Protein AF-A0A7M5XMG5-F1 (afdb_monomer_lite)

Secondary structure (DSSP, 8-state):
-HHHHHHH-TT----EEEE-SSS--HHHHHHHHHHHTTSSSPEEEEEE-S-TTSS-EEEEEEEEEE--TTS--EEEEEEE-------HHHHHHHHHHHTTTT--SS------HHHHHHHHHHHHHHHHHHHHHHHHHHHTTSSPPPHHHHHHHHHHHHTS----HHHHHHHHHHHHHHHHHHHHHHHHHHHHHHHHHHHHTT-

Organism: NCBI:txid252671

InterPro domains:
  IPR024969 EIF3F/CSN6-like, C-terminal [PF13012] (89-200)

Foldseek 3Di:
DVVVVCVVPVPDAQQADEDADPDDDPVNQVVRVVCCVRDPFHKYKYWHPVCPVVDIDIWIWTWDWDDDVVGDIDIDTDTDDDDDDDDPVRVVVCVQVVVPVDPPPDPRDPDDPVVVVVVVVVVVVVVVVVVVVVVVCVVVVVDPDDVVVVVVVVVVVVVDDDDDPVVVVVVVVVVVVVVVVVVVVVVVVVVVVVVVVVVVVVD

Sequence (203 aa):
MLDLHKQASRTEDIVGWFATSDDVTDHSTLIHEYYSIATDNPIHFTVDTQMKNGRMAMKAYVSSTMGVPGGTTGLIFTPIPHQIKYEKAEAVAVETFSRNKGGSKSPAVLQNGVHHVSRSTDVLVDRLKETLQYVKEVVNGDRVGDNEIGRKLMSIVGSVPQMEASQVEQMMNNNMQDLLMVLYLSSLTKSQLSVGNKLNSIM

Radius of gyration: 29.03 Å; chains: 1; bounding box: 62×75×62 Å

Structure (mmCIF, N/CA/C/O backbone):
data_AF-A0A7M5XMG5-F1
#
_entry.id   AF-A0A7M5XMG5-F1
#
loop_
_atom_site.group_PDB
_atom_site.id
_atom_site.type_symbol
_atom_site.label_atom_id
_atom_site.label_alt_id
_atom_site.label_comp_id
_atom_site.label_asym_id
_atom_site.label_entity_id
_atom_site.label_seq_id
_atom_site.pdbx_PDB_ins_code
_atom_site.Cartn_x
_atom_site.Cartn_y
_atom_site.Cartn_z
_atom_site.occupancy
_atom_site.B_iso_or_equiv
_atom_site.auth_seq_id
_atom_site.auth_comp_id
_atom_site.auth_asym_id
_atom_site.auth_atom_id
_atom_site.pdbx_PDB_model_num
ATOM 1 N N . MET A 1 1 ? 15.983 22.387 -10.729 1.00 81.19 1 MET A N 1
ATOM 2 C CA . MET A 1 1 ? 14.949 21.466 -10.198 1.00 81.19 1 MET A CA 1
ATOM 3 C C . MET A 1 1 ? 15.527 20.595 -9.090 1.00 81.19 1 MET A C 1
ATOM 5 O O . MET A 1 1 ? 14.982 20.638 -7.998 1.00 81.19 1 MET A O 1
ATOM 9 N N . LEU A 1 2 ? 16.666 19.923 -9.315 1.00 84.69 2 LEU A N 1
ATOM 10 C CA . LEU A 1 2 ? 17.395 19.202 -8.260 1.00 84.69 2 LEU A CA 1
ATOM 11 C C . LEU A 1 2 ? 17.671 20.069 -7.021 1.00 84.69 2 LEU A C 1
ATOM 13 O O . LEU A 1 2 ? 17.352 19.655 -5.915 1.00 84.69 2 LEU A O 1
ATOM 17 N N . ASP A 1 3 ? 18.178 21.291 -7.204 1.00 87.69 3 ASP A N 1
ATOM 18 C CA . ASP A 1 3 ? 18.489 22.183 -6.074 1.00 87.69 3 ASP A CA 1
ATOM 19 C C . ASP A 1 3 ? 17.256 22.542 -5.233 1.00 87.69 3 ASP A C 1
ATOM 21 O O . ASP A 1 3 ? 17.347 22.663 -4.016 1.00 87.69 3 ASP A O 1
ATOM 25 N N . LEU A 1 4 ? 16.085 22.661 -5.869 1.00 90.56 4 LEU A N 1
ATOM 26 C CA . LEU A 1 4 ? 14.816 22.915 -5.182 1.00 90.56 4 LEU A CA 1
ATOM 27 C C . LEU A 1 4 ? 14.328 21.667 -4.438 1.00 90.56 4 LEU A C 1
ATOM 29 O O . LEU A 1 4 ? 13.884 21.771 -3.298 1.00 90.56 4 LEU A O 1
ATOM 33 N N . HIS A 1 5 ? 14.461 20.484 -5.045 1.00 88.50 5 HIS A N 1
ATOM 34 C CA . HIS A 1 5 ? 14.157 19.222 -4.367 1.00 88.50 5 HIS A CA 1
ATOM 35 C C . HIS A 1 5 ? 15.054 19.015 -3.146 1.00 88.50 5 HIS A C 1
ATOM 37 O O . HIS A 1 5 ? 14.541 18.730 -2.070 1.00 88.50 5 HIS A O 1
ATOM 43 N N . LYS A 1 6 ? 16.359 19.290 -3.261 1.00 90.12 6 LYS A N 1
ATOM 44 C CA . LYS A 1 6 ? 17.305 19.211 -2.137 1.00 90.12 6 LYS A CA 1
ATOM 45 C C . LYS A 1 6 ? 17.015 20.217 -1.019 1.00 90.12 6 LYS A C 1
ATOM 47 O O . LYS A 1 6 ? 17.391 19.975 0.126 1.00 90.12 6 LYS A O 1
ATOM 52 N N . GLN A 1 7 ? 16.347 21.337 -1.311 1.00 90.62 7 GLN A N 1
ATOM 53 C CA . GLN A 1 7 ? 15.871 22.257 -0.271 1.00 90.62 7 GLN A CA 1
ATOM 54 C C . GLN A 1 7 ? 14.690 21.679 0.517 1.00 90.62 7 GLN A C 1
ATOM 56 O O . GLN A 1 7 ? 14.635 21.878 1.729 1.00 90.62 7 GLN A O 1
ATOM 61 N N . ALA A 1 8 ? 13.778 20.966 -0.147 1.00 91.56 8 ALA A N 1
ATOM 62 C CA . ALA A 1 8 ? 12.621 20.341 0.493 1.00 91.56 8 ALA A CA 1
ATOM 63 C C . ALA A 1 8 ? 12.983 19.031 1.218 1.00 91.56 8 ALA A C 1
ATOM 65 O O . ALA A 1 8 ? 12.548 18.807 2.344 1.00 91.56 8 ALA A O 1
ATOM 66 N N . SER A 1 9 ? 13.806 18.191 0.588 1.00 86.56 9 SER A N 1
ATOM 67 C CA . SER A 1 9 ? 14.231 16.882 1.082 1.00 86.56 9 SER A CA 1
ATOM 68 C C . SER A 1 9 ? 15.715 16.677 0.777 1.00 86.56 9 SER A C 1
ATOM 70 O O . SER A 1 9 ? 16.120 16.478 -0.365 1.00 86.56 9 SER A O 1
ATOM 72 N N . ARG A 1 10 ? 16.562 16.757 1.810 1.00 88.00 10 ARG A N 1
ATOM 73 C CA . ARG A 1 10 ? 18.028 16.628 1.666 1.00 88.00 10 ARG A CA 1
ATOM 74 C C . ARG A 1 10 ? 18.512 15.186 1.521 1.00 88.00 10 ARG A C 1
ATOM 76 O O . ARG A 1 10 ? 19.680 14.981 1.220 1.00 88.00 10 ARG A O 1
ATOM 83 N N . THR A 1 11 ? 17.647 14.215 1.796 1.00 89.62 11 THR A N 1
ATOM 84 C CA . THR A 1 11 ? 17.966 12.780 1.782 1.00 89.62 11 THR A CA 1
ATOM 85 C C . THR A 1 11 ? 17.708 12.122 0.430 1.00 89.62 11 THR A C 1
ATOM 87 O O . THR A 1 11 ? 17.994 10.941 0.272 1.00 89.62 11 THR A O 1
ATOM 90 N N . GLU A 1 12 ? 17.118 12.848 -0.519 1.00 88.44 12 GLU A N 1
ATOM 91 C CA . GLU A 1 12 ? 16.821 12.340 -1.854 1.00 88.44 12 GLU A CA 1
ATOM 92 C C . GLU A 1 12 ? 17.987 12.595 -2.809 1.00 88.44 12 GLU A C 1
ATOM 94 O O . GLU A 1 12 ? 18.419 13.735 -3.007 1.00 88.44 12 GLU A O 1
ATOM 99 N N . ASP A 1 13 ? 18.443 11.520 -3.445 1.00 89.19 13 ASP A N 1
ATOM 100 C CA . ASP A 1 13 ? 19.459 11.542 -4.488 1.00 89.19 13 ASP A CA 1
ATOM 101 C C . ASP A 1 13 ? 18.875 11.112 -5.836 1.00 89.19 13 ASP A C 1
ATOM 103 O O . ASP A 1 13 ? 17.815 10.486 -5.927 1.00 89.19 13 ASP A O 1
ATOM 107 N N . ILE A 1 14 ? 19.576 11.465 -6.914 1.00 90.94 14 ILE A N 1
ATOM 108 C CA . ILE A 1 14 ? 19.199 11.034 -8.259 1.00 90.94 14 ILE A CA 1
ATOM 109 C C . ILE A 1 14 ? 19.437 9.528 -8.357 1.00 90.94 14 ILE A C 1
ATOM 111 O O . ILE A 1 14 ? 20.554 9.060 -8.154 1.00 90.94 14 ILE A O 1
ATOM 115 N N . VAL A 1 15 ? 18.389 8.789 -8.717 1.00 92.38 15 VAL A N 1
ATOM 116 C CA . VAL A 1 15 ? 18.425 7.327 -8.902 1.00 92.38 15 VAL A CA 1
ATOM 117 C C . VAL A 1 15 ? 18.259 6.901 -10.362 1.00 92.38 15 VAL A C 1
ATOM 119 O O . VAL A 1 15 ? 18.479 5.741 -10.704 1.00 92.38 15 VAL A O 1
ATOM 122 N N . GLY A 1 16 ? 17.850 7.815 -11.243 1.00 94.00 16 GLY A N 1
ATOM 123 C CA . GLY A 1 16 ? 17.552 7.492 -12.632 1.00 94.00 16 GLY A CA 1
ATOM 124 C C . GLY A 1 16 ? 16.589 8.473 -13.288 1.00 94.00 16 GLY A C 1
ATOM 125 O O . GLY A 1 16 ? 16.434 9.611 -12.843 1.00 94.00 16 GLY A O 1
ATOM 126 N N . TRP A 1 17 ? 15.944 8.018 -14.357 1.00 94.38 17 TRP A N 1
ATOM 127 C CA . TRP A 1 17 ? 15.040 8.817 -15.181 1.00 94.38 17 TRP A CA 1
ATOM 128 C C . TRP A 1 17 ? 13.947 7.945 -15.808 1.00 94.38 17 TRP A C 1
ATOM 130 O O . TRP A 1 17 ? 14.062 6.718 -15.856 1.00 94.38 17 TRP A O 1
ATOM 140 N N . PHE A 1 18 ? 12.872 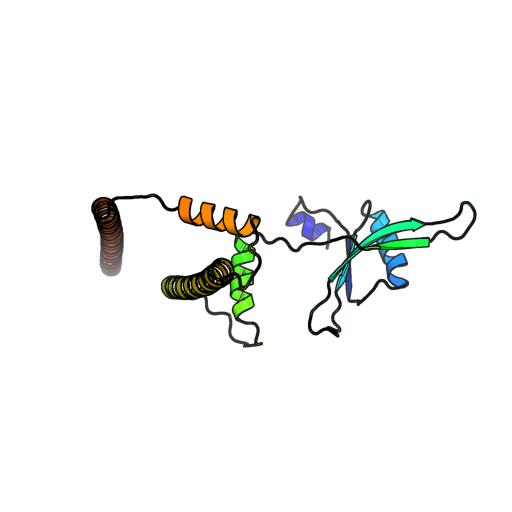8.573 -16.288 1.00 94.62 18 PHE A N 1
ATOM 141 C CA . PHE A 1 18 ? 11.752 7.863 -16.899 1.00 94.62 18 PHE A CA 1
ATOM 142 C C . PHE A 1 18 ? 11.421 8.370 -18.306 1.00 94.62 18 PHE A C 1
ATOM 144 O O . PHE A 1 18 ? 11.641 9.538 -18.625 1.00 94.62 18 PHE A O 1
ATOM 151 N N . ALA A 1 19 ? 10.857 7.488 -19.128 1.00 93.75 19 ALA A N 1
ATOM 152 C CA . ALA A 1 19 ? 10.396 7.761 -20.482 1.00 93.75 19 ALA A CA 1
ATOM 153 C C . ALA A 1 19 ? 8.955 7.277 -20.682 1.00 93.75 19 ALA A C 1
ATOM 155 O O . ALA A 1 19 ? 8.501 6.320 -20.054 1.00 93.75 19 ALA A O 1
ATOM 156 N N . THR A 1 20 ? 8.234 7.933 -21.589 1.00 91.44 20 THR A N 1
ATOM 157 C CA . THR A 1 20 ? 6.887 7.518 -22.002 1.00 91.44 20 THR A CA 1
ATOM 158 C C . THR A 1 20 ? 6.980 6.729 -23.304 1.00 91.44 20 THR A C 1
ATOM 160 O O . THR A 1 20 ? 6.838 7.266 -24.398 1.00 91.44 20 THR A O 1
ATOM 163 N N . SER A 1 21 ? 7.290 5.443 -23.189 1.00 87.38 21 SER A N 1
ATOM 164 C CA . SER A 1 21 ? 7.384 4.517 -24.316 1.00 87.38 21 SER A CA 1
ATOM 165 C C . SER A 1 21 ? 7.034 3.098 -23.863 1.00 87.38 21 SER A C 1
ATOM 167 O O . SER A 1 21 ? 7.116 2.775 -22.679 1.00 87.38 21 SER A O 1
ATOM 169 N N . ASP A 1 22 ? 6.623 2.251 -24.808 1.00 85.88 22 ASP A N 1
ATOM 170 C CA . ASP A 1 22 ? 6.369 0.822 -24.557 1.00 85.88 22 ASP A CA 1
ATOM 171 C C . ASP A 1 22 ? 7.680 0.041 -24.342 1.00 85.88 22 ASP A C 1
ATOM 173 O O . ASP A 1 22 ? 7.754 -0.902 -23.544 1.00 85.88 22 ASP A O 1
ATOM 177 N N . ASP A 1 23 ? 8.745 0.478 -25.016 1.00 85.31 23 ASP A N 1
ATOM 178 C CA . ASP A 1 23 ? 10.067 -0.125 -24.918 1.00 85.31 23 ASP A CA 1
ATOM 179 C C . ASP A 1 23 ? 11.196 0.911 -25.003 1.00 85.31 23 ASP A C 1
ATOM 181 O O . ASP A 1 23 ? 10.967 2.106 -25.226 1.00 85.31 23 ASP A O 1
ATOM 185 N N . VAL A 1 24 ? 12.423 0.444 -24.793 1.00 88.06 24 VAL A N 1
ATOM 186 C CA . VAL A 1 24 ? 13.649 1.225 -24.929 1.00 88.06 24 VAL A CA 1
ATOM 187 C C . VAL A 1 24 ? 13.835 1.643 -26.388 1.00 88.06 24 VAL A C 1
ATOM 189 O O . VAL A 1 24 ? 13.710 0.835 -27.303 1.00 88.06 24 VAL A O 1
ATOM 192 N N . THR A 1 25 ? 14.145 2.920 -26.599 1.00 87.88 25 THR A N 1
ATOM 193 C CA . THR A 1 25 ? 14.378 3.494 -27.932 1.00 87.88 25 THR A CA 1
ATOM 194 C C . THR A 1 25 ? 15.857 3.804 -28.129 1.00 87.88 25 THR A C 1
ATOM 196 O O . THR A 1 25 ? 16.589 3.951 -27.153 1.00 87.88 25 THR A O 1
ATOM 199 N N . ASP A 1 26 ? 16.300 4.002 -29.370 1.00 85.62 26 ASP A N 1
ATOM 200 C CA . ASP A 1 26 ? 17.695 4.377 -29.652 1.00 85.62 26 ASP A CA 1
ATOM 201 C C . ASP A 1 26 ? 18.098 5.695 -28.964 1.00 85.62 26 ASP A C 1
ATOM 203 O O . ASP A 1 26 ? 19.233 5.865 -28.517 1.00 85.62 26 ASP A O 1
ATOM 207 N N . HIS A 1 27 ? 17.142 6.615 -28.796 1.00 88.31 27 HIS A N 1
ATOM 208 C CA . HIS A 1 27 ? 17.345 7.868 -28.067 1.00 88.31 27 HIS A CA 1
ATOM 209 C C . HIS A 1 27 ? 17.578 7.659 -26.567 1.00 88.31 27 HIS A C 1
ATOM 211 O O . HIS A 1 27 ? 18.205 8.502 -25.923 1.00 88.31 27 HIS A O 1
ATOM 217 N N . SER A 1 28 ? 17.111 6.537 -26.008 1.00 89.19 28 SER A N 1
ATOM 218 C CA . SER A 1 28 ? 17.314 6.212 -24.598 1.00 89.19 28 SER A CA 1
ATOM 219 C C . SER A 1 28 ? 18.795 6.047 -24.270 1.00 89.19 28 SER A C 1
ATOM 221 O O . SER A 1 28 ? 19.198 6.424 -23.177 1.00 89.19 28 SER A O 1
ATOM 223 N N . THR A 1 29 ? 19.619 5.576 -25.210 1.00 88.38 29 THR A N 1
ATOM 224 C CA . THR A 1 29 ? 21.074 5.430 -25.034 1.00 88.38 29 THR A CA 1
ATOM 225 C C . THR A 1 29 ? 21.749 6.770 -24.738 1.00 88.38 29 THR A C 1
ATOM 227 O O . THR A 1 29 ? 22.497 6.878 -23.769 1.00 88.38 29 THR A O 1
ATOM 230 N N . LEU A 1 30 ? 21.425 7.811 -25.514 1.00 89.56 30 LEU A N 1
ATOM 231 C CA . LEU A 1 30 ? 22.018 9.148 -25.369 1.00 89.56 30 LEU A CA 1
ATOM 232 C C . LEU A 1 30 ? 21.621 9.813 -24.046 1.00 89.56 30 LEU A C 1
ATOM 234 O O . LEU A 1 30 ? 22.450 10.409 -23.362 1.00 89.56 30 LEU A O 1
ATOM 238 N N . ILE A 1 31 ? 20.344 9.700 -23.668 1.00 92.31 31 ILE A N 1
ATOM 239 C CA . ILE A 1 31 ? 19.845 10.252 -22.400 1.00 92.31 31 ILE A CA 1
ATOM 240 C C . ILE A 1 31 ? 20.454 9.489 -21.222 1.00 92.31 31 ILE A C 1
ATOM 242 O O . ILE A 1 31 ? 20.803 10.081 -20.202 1.00 92.31 31 ILE A O 1
ATOM 246 N N . HIS A 1 32 ? 20.604 8.174 -21.357 1.00 91.88 32 HIS A N 1
ATOM 247 C CA . HIS A 1 32 ? 21.178 7.354 -20.307 1.00 91.88 32 HIS A CA 1
ATOM 248 C C . HIS A 1 32 ? 22.647 7.692 -20.053 1.00 91.88 32 HIS A C 1
ATOM 250 O O . HIS A 1 32 ? 23.020 7.849 -18.898 1.00 91.88 32 HIS A O 1
ATOM 256 N N . GLU A 1 33 ? 23.447 7.893 -21.103 1.00 89.31 33 GLU A N 1
ATOM 257 C CA . GLU A 1 33 ? 24.840 8.334 -20.976 1.00 89.31 33 GLU A CA 1
ATOM 258 C C . GLU A 1 33 ? 24.954 9.679 -20.243 1.00 89.31 33 GLU A C 1
ATOM 260 O O . GLU A 1 33 ? 25.808 9.836 -19.373 1.00 89.31 33 GLU A O 1
ATOM 265 N N . TYR A 1 34 ? 24.036 10.616 -20.507 1.00 91.31 34 TYR A N 1
ATOM 266 C CA . TYR A 1 34 ? 23.972 11.882 -19.774 1.00 91.31 34 TYR A CA 1
ATOM 267 C C . TYR A 1 34 ? 23.734 11.680 -18.267 1.00 91.31 34 TYR A C 1
ATOM 269 O O . TYR A 1 34 ? 24.411 12.299 -17.445 1.00 91.31 34 TYR A O 1
ATOM 277 N N . TYR A 1 35 ? 22.808 10.796 -17.883 1.00 91.88 35 TYR A N 1
ATOM 278 C CA . TYR A 1 35 ? 22.528 10.511 -16.470 1.00 91.88 35 TYR A CA 1
ATOM 279 C C . TYR A 1 35 ? 23.598 9.653 -15.789 1.00 91.88 35 TYR A C 1
ATOM 281 O O . TYR A 1 35 ? 23.785 9.793 -14.581 1.00 91.88 35 TYR A O 1
ATOM 289 N N . SER A 1 36 ? 24.342 8.836 -16.538 1.00 88.25 36 SER A N 1
ATOM 290 C CA . SER A 1 36 ? 25.481 8.070 -16.015 1.00 88.25 36 SER A CA 1
ATOM 291 C C . SER A 1 36 ? 26.620 8.960 -15.509 1.00 88.25 36 SER A C 1
ATOM 293 O O . SER A 1 36 ? 27.450 8.501 -14.734 1.00 88.25 36 SER A O 1
ATOM 295 N N . ILE A 1 37 ? 26.664 10.236 -15.913 1.00 88.31 37 ILE A N 1
ATOM 296 C CA . ILE A 1 37 ? 27.609 11.225 -15.366 1.00 88.31 37 ILE A CA 1
ATOM 297 C C . ILE A 1 37 ? 27.171 11.690 -13.967 1.00 88.31 37 ILE A C 1
ATOM 299 O O . ILE A 1 37 ? 28.006 12.042 -13.137 1.00 88.31 37 ILE A O 1
ATOM 303 N N . ALA A 1 38 ? 25.861 11.732 -13.709 1.00 86.19 38 ALA A N 1
ATOM 304 C CA . ALA A 1 38 ? 25.294 12.278 -12.477 1.00 86.19 38 ALA A CA 1
ATOM 305 C C . ALA A 1 38 ? 25.140 11.235 -11.360 1.00 86.19 38 ALA A C 1
ATOM 307 O O . ALA A 1 38 ? 25.196 11.598 -10.185 1.00 86.19 38 ALA A O 1
ATOM 308 N N . THR A 1 39 ? 24.936 9.966 -11.722 1.00 87.62 39 THR A N 1
ATOM 309 C CA . THR A 1 39 ? 24.652 8.869 -10.791 1.00 87.62 39 THR A CA 1
ATOM 310 C C . THR A 1 39 ? 25.287 7.577 -11.288 1.00 87.62 39 THR A C 1
ATOM 312 O O . THR A 1 39 ? 25.168 7.238 -12.465 1.00 87.62 39 THR A O 1
ATOM 315 N N . ASP A 1 40 ? 25.867 6.807 -10.370 1.00 86.56 40 ASP A N 1
ATOM 316 C CA . ASP A 1 40 ? 26.327 5.449 -10.653 1.00 86.56 40 ASP A CA 1
ATOM 317 C C . ASP A 1 40 ? 25.131 4.503 -10.854 1.00 86.56 40 ASP A C 1
ATOM 319 O O . ASP A 1 40 ? 24.273 4.375 -9.982 1.00 86.56 40 ASP A O 1
ATOM 323 N N . ASN A 1 41 ? 25.093 3.800 -11.990 1.00 88.62 41 ASN A N 1
ATOM 324 C CA . ASN A 1 41 ? 24.029 2.855 -12.371 1.00 88.62 41 ASN A CA 1
ATOM 325 C C . ASN A 1 41 ? 22.609 3.469 -12.375 1.00 88.62 41 ASN A C 1
ATOM 327 O O . ASN A 1 41 ? 21.742 3.030 -11.610 1.00 88.62 41 ASN A O 1
ATOM 331 N N . PRO A 1 42 ? 22.325 4.459 -13.242 1.00 94.12 42 PRO A N 1
ATOM 332 C CA . PRO A 1 42 ? 21.005 5.071 -13.295 1.00 94.12 42 PRO A CA 1
ATOM 333 C C . PRO A 1 42 ? 19.945 4.061 -13.762 1.00 94.12 42 PRO A C 1
ATOM 335 O O . PRO A 1 42 ? 20.164 3.276 -14.684 1.00 94.12 42 PRO A O 1
ATOM 338 N N . ILE A 1 43 ? 18.760 4.102 -13.154 1.00 94.81 43 ILE A N 1
ATOM 339 C CA . ILE A 1 43 ? 17.623 3.266 -13.560 1.00 94.81 43 ILE A CA 1
ATOM 340 C C . ILE A 1 43 ? 16.838 3.987 -14.660 1.00 94.81 43 ILE A C 1
ATOM 342 O O . ILE A 1 43 ? 16.440 5.139 -14.495 1.00 94.81 43 ILE A O 1
ATOM 346 N N . HIS A 1 44 ? 16.580 3.307 -15.776 1.00 95.06 44 HIS A N 1
ATOM 347 C CA . HIS A 1 44 ? 15.685 3.798 -16.824 1.00 95.06 44 HIS A CA 1
ATOM 348 C C . HIS A 1 44 ? 14.301 3.166 -16.657 1.00 95.06 44 HIS A C 1
ATOM 350 O O . HIS A 1 44 ? 14.161 1.945 -16.703 1.00 95.06 44 HIS A O 1
ATOM 356 N N . PHE A 1 45 ? 13.275 3.987 -16.455 1.00 94.94 45 PHE A N 1
ATOM 357 C CA . PHE A 1 45 ? 11.908 3.527 -16.222 1.00 94.94 45 PHE A CA 1
ATOM 358 C C . PHE A 1 45 ? 10.995 3.886 -17.398 1.00 94.94 45 PHE A C 1
ATOM 360 O O . PHE A 1 45 ? 10.838 5.059 -17.715 1.00 94.94 45 PHE A O 1
ATOM 367 N N . THR A 1 46 ? 10.355 2.916 -18.043 1.00 93.25 46 THR A N 1
ATOM 368 C CA . THR A 1 46 ? 9.440 3.181 -19.163 1.00 93.25 46 THR A CA 1
ATOM 369 C C . THR A 1 46 ? 7.990 3.003 -18.737 1.00 93.25 46 THR A C 1
ATOM 371 O O . THR A 1 46 ? 7.633 2.006 -18.102 1.00 93.25 46 THR A O 1
ATOM 374 N N . VAL A 1 47 ? 7.146 3.963 -19.109 1.00 92.75 47 VAL A N 1
ATOM 375 C CA . VAL A 1 47 ? 5.701 3.941 -18.865 1.00 92.75 47 VAL A CA 1
ATOM 376 C C . VAL A 1 47 ? 4.967 3.917 -20.203 1.00 92.75 47 VAL A C 1
ATOM 378 O O . VAL A 1 47 ? 4.970 4.910 -20.934 1.00 92.75 47 VAL A O 1
ATOM 381 N N . ASP A 1 48 ? 4.305 2.799 -20.501 1.00 90.31 48 ASP A N 1
ATOM 382 C CA . ASP A 1 48 ? 3.468 2.660 -21.690 1.00 90.31 48 ASP A CA 1
ATOM 383 C C . ASP A 1 48 ? 2.118 3.356 -21.485 1.00 90.31 48 ASP A C 1
ATOM 385 O O . ASP A 1 48 ? 1.295 2.960 -20.652 1.00 90.31 48 ASP A O 1
ATOM 389 N N . THR A 1 49 ? 1.875 4.385 -22.291 1.00 86.44 49 THR A N 1
ATOM 390 C CA . THR A 1 49 ? 0.620 5.140 -22.316 1.00 86.44 49 THR A CA 1
ATOM 391 C C . THR A 1 49 ? -0.352 4.654 -23.389 1.00 86.44 49 THR A C 1
ATOM 393 O O . THR A 1 49 ? -1.514 5.056 -23.363 1.00 86.44 49 THR A O 1
ATOM 396 N N . GLN A 1 50 ? 0.071 3.780 -24.312 1.00 82.31 50 GLN A N 1
ATOM 397 C CA . GLN A 1 50 ? -0.789 3.279 -25.388 1.00 82.31 50 GLN A CA 1
ATOM 398 C C . GLN A 1 50 ? -1.803 2.245 -24.891 1.00 82.31 50 GLN A C 1
ATOM 400 O O . GLN A 1 50 ? -2.810 2.021 -25.558 1.00 82.31 50 GLN A O 1
ATOM 405 N N . MET A 1 51 ? -1.561 1.634 -23.723 1.00 77.19 51 MET A N 1
ATOM 406 C CA . MET A 1 51 ? -2.474 0.708 -23.039 1.00 77.19 51 MET A CA 1
ATOM 407 C C . MET A 1 51 ? -3.090 -0.345 -23.974 1.00 77.19 51 MET A C 1
ATOM 409 O O . MET A 1 51 ? -4.272 -0.670 -23.853 1.00 77.19 51 MET A O 1
ATOM 413 N N . LYS A 1 52 ? -2.304 -0.912 -24.902 1.00 77.81 52 LYS A N 1
ATOM 414 C CA . LYS A 1 52 ? -2.811 -1.884 -25.895 1.00 77.81 52 LYS A CA 1
ATOM 415 C C . LYS A 1 52 ? -3.499 -3.090 -25.243 1.00 77.81 52 LYS A C 1
ATOM 417 O O . LYS A 1 52 ? -4.468 -3.613 -25.780 1.00 77.81 52 LYS A O 1
ATOM 422 N N . ASN A 1 53 ? -3.049 -3.468 -24.045 1.00 76.62 53 ASN A N 1
ATOM 423 C CA . ASN A 1 53 ? -3.603 -4.568 -23.248 1.00 76.62 53 ASN A CA 1
ATOM 424 C C . ASN A 1 53 ? -4.608 -4.102 -22.172 1.00 76.62 53 ASN A C 1
ATOM 426 O O . ASN A 1 53 ? -4.873 -4.827 -21.213 1.00 76.62 53 ASN A O 1
ATOM 430 N N . GLY A 1 54 ? -5.126 -2.873 -22.268 1.00 77.88 54 GLY A N 1
ATOM 431 C CA . GLY A 1 54 ? -6.068 -2.296 -21.300 1.00 77.88 54 GLY A CA 1
ATOM 432 C C . GLY A 1 54 ? -5.467 -2.003 -19.919 1.00 77.88 54 GLY A C 1
ATOM 433 O O . GLY A 1 54 ? -6.201 -1.752 -18.963 1.00 77.88 54 GLY A O 1
ATOM 434 N N . ARG A 1 55 ? -4.138 -2.059 -19.785 1.00 79.94 55 ARG A N 1
ATOM 435 C CA . ARG A 1 55 ? -3.395 -1.731 -18.562 1.00 79.94 55 ARG A CA 1
ATOM 436 C C . ARG A 1 55 ? -2.182 -0.882 -18.920 1.00 79.94 55 ARG A C 1
ATOM 438 O O . ARG A 1 55 ? -1.559 -1.117 -19.951 1.00 79.94 55 ARG A O 1
ATOM 445 N N . MET A 1 56 ? -1.846 0.065 -18.049 1.00 84.69 56 MET A N 1
ATOM 446 C CA . MET A 1 56 ? -0.582 0.797 -18.120 1.00 84.69 56 MET A CA 1
ATOM 447 C C . MET A 1 56 ? 0.556 -0.173 -17.795 1.00 84.69 56 MET A C 1
ATOM 449 O O . MET A 1 56 ? 0.580 -0.742 -16.700 1.00 84.69 56 MET A O 1
ATOM 453 N N . ALA A 1 57 ? 1.458 -0.398 -18.748 1.00 87.62 57 ALA A N 1
ATOM 454 C CA . ALA A 1 57 ? 2.632 -1.230 -18.529 1.00 87.62 57 ALA A CA 1
ATOM 455 C C . ALA A 1 57 ? 3.788 -0.358 -18.033 1.00 87.62 57 ALA A C 1
ATOM 457 O O . ALA A 1 57 ? 4.069 0.704 -18.582 1.00 87.62 57 ALA A O 1
ATOM 458 N N . MET A 1 58 ? 4.449 -0.813 -16.976 1.00 91.12 58 MET A N 1
ATOM 459 C CA . MET A 1 58 ? 5.625 -0.168 -16.409 1.00 91.12 58 MET A CA 1
ATOM 460 C C . MET A 1 58 ? 6.772 -1.169 -16.472 1.00 91.12 58 MET A C 1
ATOM 462 O O . MET A 1 58 ? 6.579 -2.345 -16.157 1.00 91.12 58 MET A O 1
ATOM 466 N N . LYS A 1 59 ? 7.951 -0.733 -16.913 1.00 92.44 59 LYS A N 1
ATOM 467 C CA . LYS A 1 59 ? 9.157 -1.569 -16.952 1.00 92.44 59 LYS A CA 1
ATOM 468 C C . LYS A 1 59 ? 10.333 -0.753 -16.431 1.00 92.44 59 LYS A C 1
ATOM 470 O O . LYS A 1 59 ? 10.420 0.447 -16.671 1.00 92.44 59 LYS A O 1
ATOM 475 N N . ALA A 1 60 ? 11.223 -1.408 -15.700 1.00 94.56 60 ALA A N 1
ATOM 476 C CA . ALA A 1 60 ? 12.435 -0.804 -15.171 1.00 94.56 60 ALA A CA 1
ATOM 477 C C . ALA A 1 60 ? 13.642 -1.503 -15.791 1.00 94.56 60 ALA A C 1
ATOM 479 O O . ALA A 1 60 ? 13.635 -2.726 -15.930 1.00 94.56 60 ALA A O 1
ATOM 480 N N . TYR A 1 61 ? 14.665 -0.735 -16.142 1.00 94.50 61 TYR A N 1
ATOM 481 C CA . TYR A 1 61 ? 15.862 -1.216 -16.813 1.00 94.50 61 TYR A CA 1
ATOM 482 C C . TYR A 1 61 ? 17.122 -0.684 -16.138 1.00 94.50 61 TYR A C 1
ATOM 484 O O . TYR A 1 61 ? 17.171 0.469 -15.707 1.00 94.50 61 TYR A O 1
ATOM 492 N N . VAL A 1 62 ? 18.160 -1.515 -16.123 1.00 93.38 62 VAL A N 1
ATOM 493 C CA . VAL A 1 62 ? 19.537 -1.125 -15.794 1.00 93.38 62 VAL A CA 1
ATOM 494 C C . VAL A 1 62 ? 20.391 -1.306 -17.040 1.00 93.38 62 VAL A C 1
ATOM 496 O O . VAL A 1 62 ? 20.187 -2.261 -17.795 1.00 93.38 62 VAL A O 1
ATOM 499 N N . SER A 1 63 ? 21.322 -0.386 -17.284 1.00 90.75 63 SER A N 1
ATOM 500 C CA . SER A 1 63 ? 22.253 -0.530 -18.399 1.00 90.75 63 SER A CA 1
ATOM 501 C C . SER A 1 63 ? 23.418 -1.448 -18.045 1.00 90.75 63 SER A C 1
ATOM 503 O O . SER A 1 63 ? 23.902 -1.497 -16.916 1.00 90.75 63 SER A O 1
ATOM 505 N N . SER A 1 64 ? 23.878 -2.187 -19.044 1.00 86.81 64 SER A N 1
ATOM 506 C CA . SER A 1 64 ? 25.123 -2.931 -19.008 1.00 86.81 64 SER A CA 1
ATOM 507 C C . SER A 1 64 ? 25.892 -2.619 -20.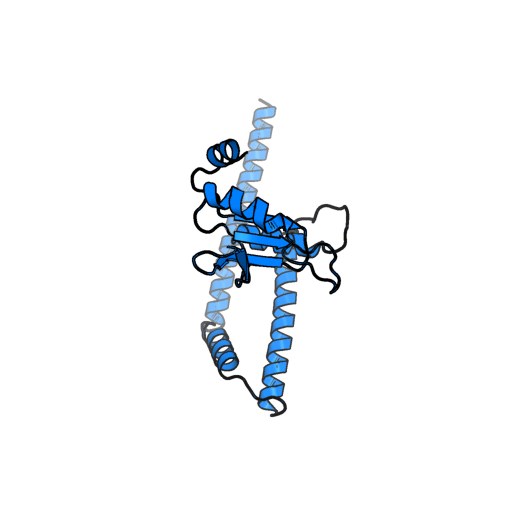281 1.00 86.81 64 SER A C 1
ATOM 509 O O . SER A 1 64 ? 25.366 -2.756 -21.391 1.00 86.81 64 SER A O 1
ATOM 511 N N . THR A 1 65 ? 27.126 -2.150 -20.124 1.00 82.44 65 THR A N 1
ATOM 512 C CA . THR A 1 65 ? 28.011 -1.887 -21.256 1.00 82.44 65 THR A CA 1
ATOM 513 C C . THR A 1 65 ? 28.446 -3.215 -21.851 1.00 82.44 65 THR A C 1
ATOM 515 O O . THR A 1 65 ? 29.080 -4.029 -21.181 1.00 82.44 65 THR A O 1
ATOM 518 N N . MET A 1 66 ? 28.126 -3.428 -23.122 1.00 79.06 66 MET A N 1
ATOM 519 C CA . MET A 1 66 ? 28.560 -4.597 -23.871 1.00 79.06 66 MET A CA 1
ATOM 520 C C . MET A 1 66 ? 29.371 -4.133 -25.077 1.00 79.06 66 MET A C 1
ATOM 522 O O . MET A 1 66 ? 28.924 -3.319 -25.882 1.00 79.06 66 MET A O 1
ATOM 526 N N . GLY A 1 67 ? 30.585 -4.649 -25.209 1.00 75.88 67 GLY A N 1
ATOM 527 C CA . GLY A 1 67 ? 31.462 -4.307 -26.319 1.00 75.88 67 GLY A CA 1
ATOM 528 C C . GLY A 1 67 ? 32.636 -5.265 -26.416 1.00 75.88 67 GLY A C 1
ATOM 529 O O . GLY A 1 67 ? 33.044 -5.875 -25.429 1.00 75.88 67 GLY A O 1
ATOM 530 N N . VAL A 1 68 ? 33.172 -5.399 -27.625 1.00 77.50 68 VAL A N 1
ATOM 531 C CA . VAL A 1 68 ? 34.415 -6.137 -27.874 1.00 77.50 68 VAL A CA 1
ATOM 532 C C . VAL A 1 68 ? 35.587 -5.160 -27.724 1.00 77.50 68 VAL A C 1
ATOM 534 O O . VAL A 1 68 ? 35.485 -4.038 -28.229 1.00 77.50 68 VAL A O 1
ATOM 537 N N . PRO A 1 69 ? 36.706 -5.542 -27.077 1.00 72.25 69 PRO A N 1
ATOM 538 C CA . PRO A 1 69 ? 37.904 -4.705 -27.036 1.00 72.25 69 PRO A CA 1
ATOM 539 C C . PRO A 1 69 ? 38.350 -4.317 -28.457 1.00 72.25 69 PRO A C 1
ATOM 541 O O . PRO A 1 69 ? 38.679 -5.186 -29.261 1.00 72.25 69 PRO A O 1
ATOM 544 N N . GLY A 1 70 ? 38.331 -3.017 -28.775 1.00 72.19 70 GLY A N 1
ATOM 545 C CA . GLY A 1 70 ? 38.684 -2.481 -30.100 1.00 72.19 70 GLY A CA 1
ATOM 546 C C . GLY A 1 70 ? 37.534 -2.367 -31.116 1.00 72.19 70 GLY A C 1
ATOM 547 O O . GLY A 1 70 ? 37.790 -1.985 -32.255 1.00 72.19 70 GLY A O 1
ATOM 548 N N . GLY A 1 71 ? 36.290 -2.680 -30.731 1.00 74.44 71 GLY A N 1
ATOM 549 C CA . GLY A 1 71 ? 35.090 -2.554 -31.572 1.00 74.44 71 GLY A CA 1
ATOM 550 C C . GLY A 1 71 ? 34.070 -1.530 -31.055 1.00 74.44 71 GLY A C 1
ATOM 551 O O . GLY A 1 71 ? 34.353 -0.745 -30.151 1.00 74.44 71 GLY A O 1
ATOM 552 N N . THR A 1 72 ? 32.862 -1.542 -31.626 1.00 71.06 72 THR A N 1
ATOM 553 C CA . THR A 1 72 ? 31.753 -0.674 -31.197 1.00 71.06 72 THR A CA 1
ATOM 554 C C . THR A 1 72 ? 31.260 -1.084 -29.811 1.00 71.06 72 THR A C 1
ATOM 556 O O . THR A 1 72 ? 30.800 -2.207 -29.606 1.00 71.06 72 THR A O 1
ATOM 559 N N . THR A 1 73 ? 31.348 -0.166 -28.855 1.00 74.69 73 THR A N 1
ATOM 560 C CA . THR A 1 73 ? 30.747 -0.298 -27.526 1.00 74.69 73 THR A CA 1
ATOM 561 C C . THR A 1 73 ? 29.277 0.103 -27.586 1.00 74.69 73 THR A C 1
ATOM 563 O O . THR A 1 73 ? 28.959 1.193 -28.058 1.00 74.69 73 THR A O 1
ATOM 566 N N . GLY A 1 74 ? 28.387 -0.766 -27.112 1.00 80.12 74 GLY A N 1
ATOM 567 C CA . GLY A 1 74 ? 26.955 -0.504 -26.999 1.00 80.12 74 GLY A CA 1
ATOM 568 C C . GLY A 1 74 ? 26.478 -0.585 -25.550 1.00 80.12 74 GLY A C 1
ATOM 569 O O . GLY A 1 74 ? 27.098 -1.233 -24.706 1.00 80.12 74 GLY A O 1
ATOM 570 N N . LEU A 1 75 ? 25.354 0.065 -25.265 1.00 85.12 75 LEU A N 1
ATOM 571 C CA . LEU A 1 75 ? 24.639 -0.086 -24.001 1.00 85.12 75 LEU A CA 1
ATOM 572 C C . LEU A 1 75 ? 23.455 -1.026 -24.222 1.00 85.12 75 LEU A C 1
ATOM 574 O O . LEU A 1 75 ? 22.647 -0.812 -25.124 1.00 85.12 75 LEU A O 1
ATOM 578 N N . ILE A 1 76 ? 23.354 -2.064 -23.397 1.00 88.75 76 ILE A N 1
ATOM 579 C CA . ILE A 1 76 ? 22.189 -2.947 -23.356 1.00 88.75 76 ILE A CA 1
ATOM 580 C C . ILE A 1 76 ? 21.381 -2.631 -22.111 1.00 88.75 76 ILE A C 1
ATOM 582 O O . ILE A 1 76 ? 21.924 -2.533 -21.015 1.00 88.75 76 ILE A O 1
ATOM 586 N N . PHE A 1 77 ? 20.068 -2.531 -22.276 1.00 92.44 77 PHE A N 1
ATOM 587 C CA . PHE A 1 77 ? 19.132 -2.340 -21.181 1.00 92.44 77 PHE A CA 1
ATOM 588 C C . PHE A 1 77 ? 18.566 -3.688 -20.743 1.00 92.44 77 PHE A C 1
ATOM 590 O O . PHE A 1 77 ? 17.841 -4.344 -21.487 1.00 92.44 77 PHE A O 1
ATOM 597 N N . THR A 1 78 ? 18.901 -4.104 -19.525 1.00 92.19 78 THR A N 1
ATOM 598 C CA . THR A 1 78 ? 18.407 -5.352 -18.934 1.00 92.19 78 THR A CA 1
ATOM 599 C C . THR A 1 78 ? 17.197 -5.049 -18.051 1.00 92.19 78 THR A C 1
ATOM 601 O O . THR A 1 78 ? 17.312 -4.203 -17.159 1.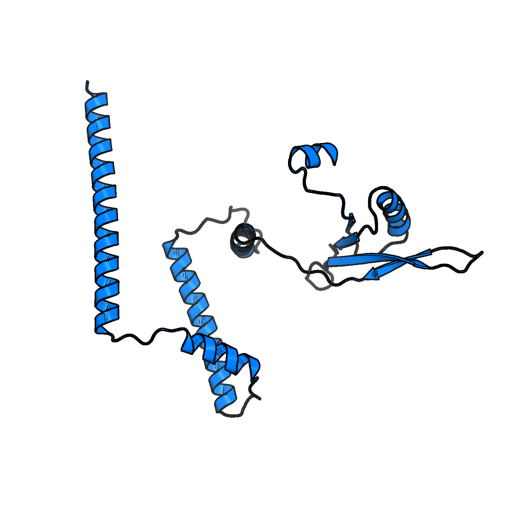00 92.19 78 THR A O 1
ATOM 604 N N . PRO A 1 79 ? 16.037 -5.698 -18.270 1.00 93.19 79 PRO A N 1
ATOM 605 C CA . PRO A 1 79 ? 14.857 -5.468 -17.450 1.00 93.19 79 PRO A CA 1
ATOM 606 C C . PRO A 1 79 ? 15.069 -6.000 -16.031 1.00 93.19 79 PRO A C 1
ATOM 608 O O . PRO A 1 79 ? 15.553 -7.116 -15.837 1.00 93.19 79 PRO A O 1
ATOM 611 N N . ILE A 1 80 ? 14.655 -5.213 -15.042 1.00 94.38 80 ILE A N 1
ATOM 612 C CA . ILE A 1 80 ? 14.688 -5.576 -13.625 1.00 94.38 80 ILE A CA 1
ATOM 613 C C . ILE A 1 80 ? 13.265 -5.642 -13.049 1.00 94.38 80 ILE A C 1
ATOM 615 O O . ILE A 1 80 ? 12.383 -4.874 -13.457 1.00 94.38 80 ILE A O 1
ATOM 619 N N . PRO A 1 81 ? 13.003 -6.556 -12.096 1.00 94.19 81 PRO A N 1
ATOM 620 C CA . PRO A 1 81 ? 11.720 -6.599 -11.415 1.00 94.19 81 PRO A CA 1
ATOM 621 C C . PRO A 1 81 ? 11.530 -5.326 -10.585 1.00 94.19 81 PRO A C 1
ATOM 623 O O . PRO A 1 81 ? 12.437 -4.885 -9.881 1.00 94.19 81 PRO A O 1
ATOM 626 N N . HIS A 1 82 ? 10.331 -4.754 -10.642 1.00 91.62 82 HIS A N 1
ATOM 627 C CA . HIS A 1 82 ? 9.952 -3.589 -9.848 1.00 91.62 82 HIS A CA 1
ATOM 628 C C . HIS A 1 82 ? 8.688 -3.895 -9.044 1.00 91.62 82 HIS A C 1
ATOM 630 O O . HIS A 1 82 ? 7.853 -4.710 -9.439 1.00 91.62 82 HIS A O 1
ATOM 636 N N . GLN A 1 83 ? 8.547 -3.228 -7.902 1.00 92.88 83 GLN A N 1
ATOM 637 C CA . GLN A 1 83 ? 7.367 -3.316 -7.055 1.00 92.88 83 GLN A CA 1
ATOM 638 C C . GLN A 1 83 ? 7.018 -1.919 -6.556 1.00 92.88 83 GLN A C 1
ATOM 640 O O . GLN A 1 83 ? 7.873 -1.223 -6.012 1.00 92.88 83 GLN A O 1
ATOM 645 N N . ILE A 1 84 ? 5.752 -1.532 -6.703 1.00 89.56 84 ILE A N 1
ATOM 646 C CA . ILE A 1 84 ? 5.243 -0.300 -6.105 1.00 89.56 84 ILE A CA 1
ATOM 647 C C . ILE A 1 84 ? 5.014 -0.571 -4.620 1.00 89.56 84 ILE A C 1
ATOM 649 O O . ILE A 1 84 ? 4.235 -1.455 -4.252 1.00 89.56 84 ILE A O 1
ATOM 653 N N . LYS A 1 85 ? 5.722 0.174 -3.775 1.00 91.19 85 LYS A N 1
ATOM 654 C CA . LYS A 1 85 ? 5.539 0.167 -2.326 1.00 91.19 85 LYS A CA 1
ATOM 655 C C . LYS A 1 85 ? 4.833 1.453 -1.934 1.00 91.19 85 LYS A C 1
ATOM 657 O O . LYS A 1 85 ? 5.167 2.510 -2.450 1.00 91.19 85 LYS A O 1
ATOM 662 N N . TYR A 1 86 ? 3.875 1.328 -1.030 1.00 89.69 86 TYR A N 1
ATOM 663 C CA . TYR A 1 86 ? 3.123 2.451 -0.488 1.00 89.69 86 TYR A CA 1
ATOM 664 C C . TYR A 1 86 ? 3.454 2.591 0.991 1.00 89.69 86 TYR A C 1
ATOM 666 O O . TYR A 1 86 ? 3.567 1.581 1.697 1.00 89.69 86 TYR A O 1
ATOM 674 N N . GLU A 1 87 ? 3.553 3.824 1.478 1.00 92.25 87 GLU A N 1
ATOM 675 C CA . GLU A 1 87 ? 3.496 4.065 2.917 1.00 92.25 87 GLU A CA 1
ATOM 676 C C . GLU A 1 87 ? 2.065 3.836 3.442 1.00 92.25 87 GLU A C 1
ATOM 678 O O . GLU A 1 87 ? 1.094 3.870 2.689 1.00 92.25 87 GLU A O 1
ATOM 683 N N . LYS A 1 88 ? 1.891 3.606 4.750 1.00 86.50 88 LYS A N 1
ATOM 684 C CA . LYS A 1 88 ? 0.567 3.379 5.360 1.00 86.50 88 LYS A CA 1
ATOM 685 C C . LYS A 1 88 ? -0.428 4.503 5.048 1.00 86.50 88 LYS A C 1
ATOM 687 O O . LYS A 1 88 ? -1.577 4.216 4.727 1.00 86.50 88 LYS A O 1
ATOM 692 N N . ALA A 1 89 ? 0.006 5.762 5.137 1.00 88.81 89 ALA A N 1
ATOM 693 C CA . ALA A 1 89 ? -0.849 6.912 4.845 1.00 88.81 89 ALA A CA 1
ATOM 694 C C . ALA A 1 89 ? -1.218 6.981 3.353 1.00 88.81 89 ALA A C 1
ATOM 696 O O . ALA A 1 89 ? -2.381 7.188 3.004 1.00 88.81 89 ALA A O 1
ATOM 697 N N . GLU A 1 90 ? -0.246 6.729 2.475 1.00 89.50 90 GLU A N 1
ATOM 698 C CA . GLU A 1 90 ? -0.460 6.688 1.029 1.00 89.50 90 GLU A CA 1
ATOM 699 C C . GLU A 1 90 ? -1.381 5.543 0.618 1.00 89.50 90 GLU A C 1
ATOM 701 O O . GLU A 1 90 ? -2.254 5.743 -0.216 1.00 89.50 90 GLU A O 1
ATOM 706 N N . ALA A 1 91 ? -1.247 4.363 1.226 1.00 87.38 91 ALA A N 1
ATOM 707 C CA . ALA A 1 91 ? -2.088 3.211 0.928 1.00 87.38 91 ALA A CA 1
ATOM 708 C C . ALA A 1 91 ? -3.574 3.526 1.161 1.00 87.38 91 ALA A C 1
ATOM 710 O O . ALA A 1 91 ? -4.406 3.230 0.303 1.00 87.38 91 ALA A O 1
ATOM 711 N N . VAL A 1 92 ? -3.904 4.197 2.272 1.00 84.62 92 VAL A N 1
ATOM 712 C CA . VAL A 1 92 ? -5.279 4.632 2.576 1.00 84.62 92 VAL A CA 1
ATOM 713 C C . VAL A 1 92 ? -5.766 5.675 1.567 1.00 84.62 92 VAL A C 1
ATOM 715 O O . VAL A 1 92 ? -6.912 5.615 1.109 1.00 84.62 92 VAL A O 1
ATOM 718 N N . ALA A 1 93 ? -4.903 6.619 1.179 1.00 84.38 93 ALA A N 1
ATOM 719 C CA . ALA A 1 93 ? -5.237 7.630 0.180 1.00 84.38 93 ALA A CA 1
ATOM 720 C C . ALA A 1 93 ? -5.483 7.000 -1.200 1.00 84.38 93 ALA A C 1
ATOM 722 O O . ALA A 1 93 ? -6.512 7.256 -1.825 1.00 84.38 93 ALA A O 1
ATOM 723 N N . VAL A 1 94 ? -4.587 6.120 -1.648 1.00 86.31 94 VAL A N 1
ATOM 724 C CA . VAL A 1 94 ? -4.699 5.378 -2.907 1.00 86.31 94 VAL A CA 1
ATOM 725 C C . VAL A 1 94 ? -5.959 4.524 -2.910 1.00 86.31 94 VAL A C 1
ATOM 727 O O . VAL A 1 94 ? -6.690 4.546 -3.898 1.00 86.31 94 VAL A O 1
ATOM 730 N N . GLU A 1 95 ? -6.271 3.820 -1.819 1.00 82.38 95 GLU A N 1
ATOM 731 C CA . GLU A 1 95 ? -7.508 3.047 -1.713 1.00 82.38 95 GLU A CA 1
ATOM 732 C C . GLU A 1 95 ? -8.731 3.961 -1.863 1.00 82.38 95 GLU A C 1
ATOM 734 O O . GLU A 1 95 ? -9.619 3.681 -2.671 1.00 82.38 95 GLU A O 1
ATOM 739 N N . THR A 1 96 ? -8.740 5.096 -1.166 1.00 80.81 96 THR A N 1
ATOM 740 C CA . THR A 1 96 ? -9.829 6.078 -1.225 1.00 80.81 96 THR A CA 1
ATOM 741 C C . THR A 1 96 ? -10.009 6.643 -2.637 1.00 80.81 96 THR A C 1
ATOM 743 O O . THR A 1 96 ? -11.131 6.680 -3.143 1.00 80.81 96 THR A O 1
ATOM 746 N N . PHE A 1 97 ? -8.924 7.009 -3.326 1.00 81.19 97 PHE A N 1
ATOM 747 C CA . PHE A 1 97 ? -8.977 7.502 -4.706 1.00 81.19 97 PHE A CA 1
ATOM 748 C C . PHE A 1 97 ? -9.332 6.407 -5.711 1.00 81.19 97 PHE A C 1
ATOM 750 O O . PHE A 1 97 ? -10.048 6.661 -6.681 1.00 81.19 97 PHE A O 1
ATOM 757 N N . SER A 1 98 ? -8.908 5.168 -5.461 1.00 80.50 98 SER A N 1
ATOM 758 C CA . SER A 1 98 ? -9.223 4.025 -6.316 1.00 80.50 98 SER A CA 1
ATOM 759 C C . SER A 1 98 ? -10.722 3.715 -6.361 1.00 80.50 98 SER A C 1
ATOM 761 O O . SER A 1 98 ? -11.194 3.123 -7.330 1.00 80.50 98 SER A O 1
ATOM 763 N N . ARG A 1 99 ? -11.492 4.153 -5.357 1.00 73.81 99 ARG A N 1
ATOM 764 C CA . ARG A 1 99 ? -12.957 4.029 -5.344 1.00 73.81 99 ARG A CA 1
ATOM 765 C C . ARG A 1 99 ? -13.625 4.928 -6.387 1.00 73.81 99 ARG A C 1
ATOM 767 O O . ARG A 1 99 ? -14.722 4.613 -6.830 1.00 73.81 99 ARG A O 1
ATOM 774 N N . ASN A 1 100 ? -12.960 5.999 -6.827 1.00 72.81 100 ASN A N 1
ATOM 775 C CA . ASN A 1 100 ? -13.460 6.917 -7.855 1.00 72.81 100 ASN A CA 1
ATOM 776 C C . ASN A 1 100 ? -12.928 6.583 -9.265 1.00 72.81 100 ASN A C 1
ATOM 778 O O . ASN A 1 100 ? -12.769 7.460 -10.116 1.00 72.81 100 ASN A O 1
ATOM 782 N N . LYS A 1 101 ? -12.631 5.302 -9.533 1.00 65.31 101 LYS A N 1
ATOM 783 C CA . LYS A 1 101 ? -12.256 4.788 -10.862 1.00 65.31 101 LYS A CA 1
ATOM 784 C C . LYS A 1 101 ?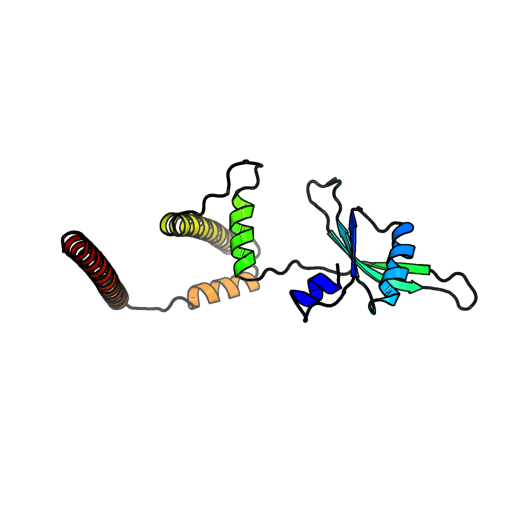 -13.454 4.852 -11.824 1.00 65.31 101 LYS A C 1
ATOM 786 O O . LYS A 1 101 ? -14.063 3.839 -12.142 1.00 65.31 101 LYS A O 1
ATOM 791 N N . GLY A 1 102 ? -13.817 6.059 -12.250 1.00 60.62 102 GLY A N 1
ATOM 792 C CA . GLY A 1 102 ? -14.957 6.306 -13.138 1.00 60.62 102 GLY A CA 1
ATOM 793 C C . GLY A 1 102 ? -15.048 7.722 -13.712 1.00 60.62 102 GLY A C 1
ATOM 794 O O . GLY A 1 102 ? -16.040 8.043 -14.356 1.00 60.62 102 GLY A O 1
ATOM 795 N N . GLY A 1 103 ? -14.049 8.586 -13.490 1.00 56.47 103 GLY A N 1
ATOM 796 C CA . GLY A 1 103 ? -14.026 9.928 -14.085 1.00 56.47 103 GLY A CA 1
ATOM 797 C C . GLY A 1 103 ? -15.097 10.882 -13.546 1.00 56.47 103 GLY A C 1
ATOM 798 O O . GLY A 1 103 ? -15.384 11.899 -14.180 1.00 56.47 103 GLY A O 1
ATOM 799 N N . SER A 1 104 ? -15.692 10.586 -12.383 1.00 59.59 104 SER A N 1
ATOM 800 C CA . SER A 1 104 ? -16.575 11.545 -11.724 1.00 59.59 104 SER A CA 1
ATOM 801 C C . SER A 1 104 ? -15.755 12.774 -11.345 1.00 59.59 104 SER A C 1
ATOM 803 O O . SER A 1 104 ? -14.815 12.687 -10.558 1.00 59.59 104 SER A O 1
ATOM 805 N N . LYS A 1 105 ? -16.123 13.933 -11.902 1.00 61.97 105 LYS A N 1
ATOM 806 C CA . LYS A 1 105 ? -15.518 15.238 -11.581 1.00 61.97 105 LYS A CA 1
ATOM 807 C C . LYS A 1 105 ? -15.750 15.661 -10.125 1.00 61.97 105 LYS A C 1
ATOM 809 O O . LYS A 1 105 ? -15.219 16.683 -9.701 1.00 61.97 105 LYS A O 1
ATOM 814 N N . SER A 1 106 ? -16.565 14.915 -9.378 1.00 66.31 106 SER A N 1
ATOM 815 C CA . SER A 1 106 ? -16.809 15.189 -7.970 1.00 66.31 106 SER A CA 1
ATOM 816 C C . SER A 1 106 ? -15.621 14.711 -7.124 1.00 66.31 106 SER A C 1
ATOM 818 O O . SER A 1 106 ? -15.173 13.573 -7.313 1.00 66.31 106 SER A O 1
ATOM 820 N N . PRO A 1 107 ? -15.119 15.535 -6.185 1.00 64.00 107 PRO A N 1
ATOM 821 C CA . PRO A 1 107 ? -14.116 15.094 -5.228 1.00 64.00 107 PRO A CA 1
ATOM 822 C C . PRO A 1 107 ? -14.600 13.832 -4.508 1.00 64.00 107 PRO A C 1
ATOM 824 O O . PRO A 1 107 ? -15.778 13.713 -4.162 1.00 64.00 107 PRO A O 1
ATOM 827 N N . ALA A 1 108 ? -13.693 12.877 -4.288 1.00 65.69 108 ALA A N 1
ATOM 828 C CA . ALA A 1 108 ? -14.008 11.693 -3.501 1.00 65.69 108 ALA A CA 1
ATOM 829 C C . ALA A 1 108 ? -14.436 12.144 -2.097 1.00 65.69 108 ALA A C 1
ATOM 831 O O . ALA A 1 108 ? -13.654 12.752 -1.366 1.00 65.69 108 ALA A O 1
ATOM 832 N N . VAL A 1 109 ? -15.695 11.889 -1.737 1.00 69.12 109 VAL A N 1
ATOM 833 C CA . VAL A 1 109 ? -16.213 12.255 -0.418 1.00 69.12 109 VAL A CA 1
ATOM 834 C C . VAL A 1 109 ? -15.549 11.348 0.609 1.00 69.12 109 VAL A C 1
ATOM 836 O O . VAL A 1 109 ? -15.679 10.123 0.538 1.00 69.12 109 VAL A O 1
ATOM 839 N N . LEU A 1 110 ? -14.847 11.952 1.569 1.00 69.50 110 LEU A N 1
ATOM 840 C CA . LEU A 1 110 ? -14.376 11.240 2.749 1.00 69.50 110 LEU A CA 1
ATOM 841 C C . LEU A 1 110 ? -15.609 10.730 3.493 1.00 69.50 110 LEU A C 1
ATOM 843 O O . LEU A 1 110 ? -16.419 11.511 3.991 1.00 69.50 110 LEU A O 1
ATOM 847 N N . GLN A 1 111 ? -15.802 9.412 3.490 1.00 66.44 111 GLN A N 1
ATOM 848 C CA . GLN A 1 111 ? -16.948 8.813 4.158 1.00 66.44 111 GLN A CA 1
ATOM 849 C C . GLN A 1 111 ? -16.860 9.063 5.664 1.00 66.44 111 GLN A C 1
ATOM 851 O O . GLN A 1 111 ? -15.782 8.977 6.252 1.00 66.44 111 GLN A O 1
ATOM 856 N N . ASN A 1 112 ? -18.008 9.310 6.300 1.00 74.38 112 ASN A N 1
ATOM 857 C CA . ASN A 1 112 ? -18.085 9.309 7.759 1.00 74.38 112 ASN A CA 1
ATOM 858 C C . ASN A 1 112 ? -17.543 7.975 8.292 1.00 74.38 112 ASN A C 1
ATOM 860 O O . ASN A 1 112 ? -17.842 6.917 7.730 1.00 74.38 112 ASN A O 1
ATOM 864 N N . GLY A 1 113 ? -16.795 8.021 9.400 1.00 75.00 113 GLY A N 1
ATOM 865 C CA . GLY A 1 113 ? -16.107 6.849 9.956 1.00 75.00 113 GLY A CA 1
ATOM 866 C C . GLY A 1 113 ? -17.012 5.625 10.145 1.00 75.00 113 GLY A C 1
ATOM 867 O O . GLY A 1 113 ? -16.590 4.508 9.871 1.00 75.00 113 GLY A O 1
ATOM 868 N N . VAL A 1 114 ? -18.287 5.824 10.500 1.00 83.75 114 VAL A N 1
ATOM 869 C CA . VAL A 1 114 ? -19.269 4.735 10.664 1.00 83.75 114 VAL A CA 1
ATOM 870 C C . VAL A 1 114 ? -19.592 4.032 9.342 1.00 83.75 114 VAL A C 1
ATOM 872 O O . VAL A 1 114 ? -19.605 2.804 9.282 1.00 83.75 114 VAL A O 1
ATOM 875 N N . HIS A 1 115 ? -19.815 4.786 8.261 1.00 82.50 115 HIS A N 1
ATOM 876 C CA . HIS A 1 115 ? -20.088 4.196 6.946 1.00 82.50 115 HIS A CA 1
ATOM 877 C C . HIS A 1 115 ? -18.868 3.451 6.406 1.00 82.50 115 HIS A C 1
ATOM 879 O O . HIS A 1 115 ? -19.021 2.388 5.806 1.00 82.50 115 HIS A O 1
ATOM 885 N N . HIS A 1 116 ? -17.666 3.974 6.667 1.00 82.38 116 HIS A N 1
ATOM 886 C CA . HIS A 1 116 ? -16.429 3.290 6.316 1.00 82.38 116 HIS A CA 1
ATOM 887 C C . HIS A 1 116 ? -16.312 1.936 7.030 1.00 82.38 116 HIS A C 1
ATOM 889 O O . HIS A 1 116 ? -16.028 0.931 6.384 1.00 82.38 116 HIS A O 1
ATOM 895 N N . VAL A 1 117 ? -16.590 1.889 8.339 1.00 87.31 117 VAL A N 1
ATOM 896 C CA . VAL A 1 117 ? -16.573 0.639 9.115 1.00 87.31 117 VAL A CA 1
ATOM 897 C C . VAL A 1 117 ? -17.609 -0.352 8.586 1.00 87.31 117 VAL A C 1
ATOM 899 O O . VAL A 1 117 ? -17.240 -1.482 8.290 1.00 87.31 117 VAL A O 1
ATOM 902 N N . SER A 1 118 ? -18.860 0.075 8.378 1.00 88.56 118 SER A N 1
ATOM 903 C CA . SER A 1 118 ? -19.919 -0.791 7.833 1.00 88.56 118 SER A CA 1
ATOM 904 C C . SER A 1 118 ? -19.512 -1.417 6.498 1.00 88.56 118 SER A C 1
ATOM 906 O O . SER A 1 118 ? -19.634 -2.623 6.309 1.00 88.56 118 SER A O 1
ATOM 908 N N . ARG A 1 119 ? -18.965 -0.607 5.586 1.00 84.81 119 ARG A N 1
ATOM 909 C CA . ARG A 1 119 ? -18.505 -1.068 4.273 1.00 84.81 119 ARG A CA 1
ATOM 910 C C . ARG A 1 119 ? -17.362 -2.075 4.391 1.00 84.81 119 ARG A C 1
ATOM 912 O O . ARG A 1 119 ? -17.348 -3.072 3.676 1.00 84.81 119 ARG A O 1
ATOM 919 N N . SER A 1 120 ? -16.396 -1.811 5.267 1.00 86.50 120 SER A N 1
ATOM 920 C CA . SER A 1 120 ? -15.282 -2.728 5.516 1.00 86.50 120 SER A CA 1
ATOM 921 C C . SER A 1 120 ? -15.760 -4.052 6.111 1.00 86.50 120 SER A C 1
ATOM 923 O O . SER A 1 120 ? -15.225 -5.101 5.756 1.00 86.50 120 SER A O 1
ATOM 925 N N . THR A 1 121 ? -16.793 -4.027 6.959 1.00 92.12 121 THR A N 1
ATOM 926 C CA . THR A 1 121 ? -17.446 -5.239 7.466 1.00 92.12 121 THR A CA 1
ATOM 927 C C . THR A 1 121 ? -18.102 -6.033 6.338 1.00 92.12 121 THR A C 1
ATOM 929 O O . THR A 1 121 ? -17.897 -7.241 6.278 1.00 92.12 121 THR A O 1
ATOM 932 N N . ASP A 1 122 ? -18.804 -5.384 5.405 1.00 92.50 122 ASP A N 1
ATOM 933 C CA . ASP A 1 122 ? -19.401 -6.072 4.250 1.00 92.50 122 ASP A CA 1
ATOM 934 C C . ASP A 1 122 ? -18.332 -6.772 3.395 1.00 92.50 122 ASP A C 1
ATOM 936 O O . ASP A 1 122 ? -18.453 -7.953 3.072 1.00 92.50 122 ASP A O 1
ATOM 940 N N . VAL A 1 123 ? -17.233 -6.067 3.096 1.00 91.00 123 VAL A N 1
ATOM 941 C CA . VAL A 1 123 ? -16.098 -6.633 2.347 1.00 91.00 123 VAL A CA 1
ATOM 942 C C . VAL A 1 123 ? -15.485 -7.820 3.093 1.00 91.00 123 VAL A C 1
ATOM 944 O O . VAL A 1 123 ? -15.166 -8.835 2.474 1.00 91.00 123 VAL A O 1
ATOM 947 N N . LEU A 1 124 ? -15.329 -7.721 4.416 1.00 92.44 124 LEU A N 1
ATOM 948 C CA . LEU A 1 124 ? -14.814 -8.814 5.240 1.00 92.44 124 LEU A CA 1
ATOM 949 C C . LEU A 1 124 ? -15.739 -10.036 5.197 1.00 92.44 124 LEU A C 1
ATOM 951 O O . LEU A 1 124 ? -15.258 -11.158 5.045 1.00 92.44 124 LEU A O 1
ATOM 955 N N . VAL A 1 125 ? -17.052 -9.824 5.296 1.00 94.69 125 VAL A N 1
ATOM 956 C CA . VAL A 1 125 ? -18.057 -10.890 5.209 1.00 94.69 125 VAL A CA 1
ATOM 957 C C . VAL A 1 125 ? -17.987 -11.589 3.853 1.00 94.69 125 VAL A C 1
ATOM 959 O O . VAL A 1 125 ? -18.022 -12.818 3.799 1.00 94.69 125 VAL A O 1
ATOM 962 N N . ASP A 1 126 ? -17.835 -10.844 2.761 1.00 95.25 126 ASP A N 1
ATOM 963 C CA . ASP A 1 126 ? -17.732 -11.432 1.425 1.00 95.25 126 ASP A CA 1
ATOM 964 C C . ASP A 1 126 ? -16.434 -12.233 1.238 1.00 95.25 126 ASP A C 1
ATOM 966 O O . ASP A 1 126 ? -16.474 -13.357 0.735 1.00 95.25 126 ASP A O 1
ATOM 970 N N . ARG A 1 127 ? -15.296 -11.746 1.751 1.00 92.06 127 ARG A N 1
ATOM 971 C CA . ARG A 1 127 ? -14.036 -12.517 1.767 1.00 92.06 127 ARG A CA 1
ATOM 972 C C . ARG A 1 127 ? -14.124 -13.776 2.625 1.00 92.06 127 ARG A C 1
ATOM 974 O O . ARG A 1 127 ? -13.559 -14.813 2.267 1.00 92.06 127 ARG A O 1
ATOM 981 N N . LEU A 1 128 ? -14.847 -13.716 3.743 1.00 92.62 128 LEU A N 1
ATOM 982 C CA . LEU A 1 128 ? -15.085 -14.881 4.589 1.00 92.62 128 LEU A CA 1
ATOM 983 C C . LEU A 1 128 ? -15.927 -15.930 3.850 1.00 92.62 128 LEU A C 1
ATOM 985 O O . LEU A 1 128 ? -15.609 -17.115 3.917 1.00 92.62 128 LEU A O 1
ATOM 989 N N . LYS A 1 129 ? -16.960 -15.510 3.104 1.00 95.06 129 LYS A N 1
ATOM 990 C CA . LYS A 1 129 ? -17.777 -16.413 2.274 1.00 95.06 129 LYS A CA 1
ATOM 991 C C . LYS A 1 129 ? -16.941 -17.109 1.201 1.00 95.06 129 LYS A C 1
ATOM 993 O O . LYS A 1 129 ? -17.045 -18.326 1.076 1.00 95.06 129 LYS A O 1
ATOM 998 N N . GLU A 1 130 ? -16.095 -16.371 0.479 1.00 93.19 130 GLU A N 1
ATOM 999 C CA . GLU A 1 130 ? -15.169 -16.938 -0.518 1.00 93.19 130 GLU A CA 1
ATOM 1000 C C . GLU A 1 130 ? -14.228 -17.974 0.117 1.00 93.19 130 GLU A C 1
ATOM 1002 O O . GLU A 1 130 ? -14.040 -19.073 -0.405 1.00 93.19 130 GLU A O 1
ATOM 1007 N N . THR A 1 131 ? -13.680 -17.656 1.292 1.00 90.94 131 THR A N 1
ATOM 1008 C CA . THR A 1 131 ? -12.792 -18.564 2.032 1.00 90.94 131 THR A CA 1
ATOM 1009 C C . THR A 1 131 ? -13.530 -19.822 2.494 1.00 90.94 131 THR A C 1
ATOM 1011 O O . THR A 1 131 ? -13.012 -20.931 2.390 1.00 90.94 131 THR A O 1
ATOM 1014 N N . LEU A 1 132 ? -14.762 -19.672 2.979 1.00 91.44 132 LEU A N 1
ATOM 1015 C CA . LEU A 1 132 ? -15.601 -20.781 3.425 1.00 91.44 132 LEU A CA 1
ATOM 1016 C C . LEU A 1 132 ? -16.004 -21.686 2.256 1.00 91.44 132 LEU A C 1
ATOM 1018 O O . LEU A 1 132 ? -16.022 -22.907 2.408 1.00 91.44 132 LEU A O 1
ATOM 1022 N N . GLN A 1 133 ? -16.284 -21.105 1.087 1.00 93.06 133 GLN A N 1
ATOM 1023 C CA . GLN A 1 133 ? -16.502 -21.857 -0.143 1.00 93.06 133 GLN A CA 1
ATOM 1024 C C . GLN A 1 133 ? -15.259 -22.679 -0.512 1.00 93.06 133 GLN A C 1
ATOM 1026 O O . GLN A 1 133 ? -15.381 -23.885 -0.711 1.00 93.06 133 GLN A O 1
ATOM 1031 N N . TYR A 1 134 ? -14.068 -22.072 -0.499 1.00 90.31 134 TYR A N 1
ATOM 1032 C CA . TYR A 1 134 ? -12.815 -22.786 -0.761 1.00 90.31 134 TYR A CA 1
ATOM 1033 C C . TYR A 1 134 ? -12.604 -23.972 0.191 1.00 90.31 134 TYR A C 1
ATOM 1035 O O . TYR A 1 134 ? -12.274 -25.071 -0.249 1.00 90.31 134 TYR A O 1
ATOM 1043 N N . VAL A 1 135 ? -12.834 -23.780 1.494 1.00 89.94 135 VAL A N 1
ATOM 1044 C CA . VAL A 1 135 ? -12.691 -24.861 2.482 1.00 89.94 135 VAL A CA 1
ATOM 1045 C C . VAL A 1 135 ? -13.682 -25.995 2.209 1.00 89.94 135 VAL A C 1
ATOM 1047 O O . VAL A 1 135 ? -13.297 -27.159 2.283 1.00 89.94 135 VAL A O 1
ATOM 1050 N N . LYS A 1 136 ? -14.935 -25.686 1.848 1.00 91.25 136 LYS A N 1
ATOM 1051 C CA . LYS A 1 136 ? -15.932 -26.708 1.488 1.00 91.25 136 LYS A CA 1
ATOM 1052 C C . LYS A 1 136 ? -15.518 -27.519 0.259 1.00 91.25 136 LYS A C 1
ATOM 1054 O O . LYS A 1 136 ? -15.617 -28.739 0.297 1.00 91.25 136 LYS A O 1
ATOM 1059 N N . GLU A 1 137 ? -15.028 -26.863 -0.790 1.00 90.75 137 GLU A N 1
ATOM 1060 C CA . GLU A 1 137 ? -14.551 -27.526 -2.017 1.00 90.75 137 GLU A CA 1
ATOM 1061 C C . GLU A 1 137 ? -13.368 -28.469 -1.736 1.00 90.75 137 GLU A C 1
ATOM 1063 O O . GLU A 1 137 ? -13.306 -29.574 -2.272 1.00 90.75 137 GLU A O 1
ATOM 1068 N N . VAL A 1 138 ? -12.449 -28.073 -0.849 1.00 91.25 138 VAL A N 1
ATOM 1069 C CA . VAL A 1 138 ? -11.316 -28.921 -0.441 1.00 91.25 138 VAL A CA 1
ATOM 1070 C C . VAL A 1 138 ? -11.775 -30.107 0.413 1.00 91.25 138 VAL A C 1
ATOM 1072 O O . VAL A 1 138 ? -11.291 -31.219 0.220 1.00 91.25 138 VAL A O 1
ATOM 1075 N N . VAL A 1 139 ? -12.725 -29.902 1.333 1.00 89.62 139 VAL A N 1
ATOM 1076 C CA . VAL A 1 139 ? -13.277 -30.977 2.181 1.00 89.62 139 VAL A CA 1
ATOM 1077 C C . VAL A 1 139 ? -14.067 -31.997 1.358 1.00 89.62 139 VAL A C 1
ATOM 1079 O O . VAL A 1 139 ? -13.981 -33.192 1.630 1.00 89.62 139 VAL A O 1
ATOM 1082 N N . ASN A 1 140 ? -14.794 -31.543 0.335 1.00 90.50 140 ASN A N 1
ATOM 1083 C CA . ASN A 1 140 ? -15.533 -32.413 -0.583 1.00 90.50 140 ASN A CA 1
ATOM 1084 C C . ASN A 1 140 ? -14.623 -33.171 -1.567 1.00 90.50 140 ASN A C 1
ATOM 1086 O O . ASN A 1 140 ? -15.081 -34.106 -2.218 1.00 90.50 140 ASN A O 1
ATOM 1090 N N . GLY A 1 141 ? -13.343 -32.796 -1.667 1.00 86.69 141 GLY A N 1
ATOM 1091 C CA . GLY A 1 141 ? -12.378 -33.413 -2.578 1.00 86.69 141 GLY A CA 1
ATOM 1092 C C . GLY A 1 141 ? -12.410 -32.864 -4.009 1.00 86.69 141 GLY A C 1
ATOM 1093 O O . GLY A 1 141 ? -11.683 -33.373 -4.859 1.00 86.69 141 GLY A O 1
ATOM 1094 N N . ASP A 1 142 ? -13.192 -31.812 -4.276 1.00 85.12 142 ASP A N 1
ATOM 1095 C CA . ASP A 1 142 ? -13.306 -31.177 -5.598 1.00 85.12 142 ASP A CA 1
ATOM 1096 C C . ASP A 1 142 ? -12.034 -30.396 -5.978 1.00 85.12 142 ASP A C 1
ATOM 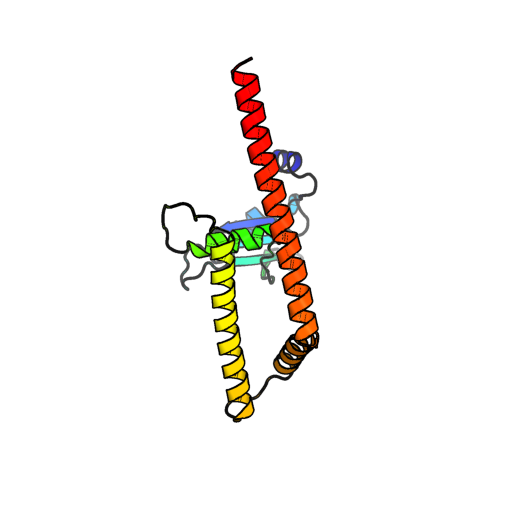1098 O O . ASP A 1 142 ? -11.739 -30.187 -7.158 1.00 85.12 142 ASP A O 1
ATOM 1102 N N . ARG A 1 143 ? -11.254 -29.958 -4.977 1.00 82.69 143 ARG A N 1
ATOM 1103 C CA . ARG A 1 143 ? -10.032 -29.164 -5.160 1.00 82.69 143 ARG A CA 1
ATOM 1104 C C . ARG A 1 143 ? -8.886 -29.673 -4.289 1.00 82.69 143 ARG A C 1
ATOM 1106 O O . ARG A 1 143 ? -9.059 -29.904 -3.096 1.00 82.69 143 ARG A O 1
ATOM 1113 N N . VAL A 1 144 ? -7.682 -29.773 -4.864 1.00 82.50 144 VAL A N 1
ATOM 1114 C CA . VAL A 1 144 ? -6.462 -30.081 -4.098 1.00 82.50 144 VAL A CA 1
ATOM 1115 C C . VAL A 1 144 ? -6.177 -28.924 -3.138 1.00 82.50 144 VAL A C 1
ATOM 1117 O O . VAL A 1 144 ? -5.973 -27.785 -3.564 1.00 82.50 144 VAL A O 1
ATOM 1120 N N . GLY A 1 145 ? -6.204 -29.214 -1.838 1.00 81.19 145 GLY A N 1
ATOM 1121 C CA . GLY A 1 145 ? -5.918 -28.235 -0.795 1.00 81.19 145 GLY A CA 1
ATOM 1122 C C . GLY A 1 145 ? -4.450 -27.813 -0.793 1.00 81.19 145 GLY A C 1
ATOM 1123 O O . GLY A 1 145 ? -3.555 -28.651 -0.887 1.00 81.19 145 GLY A O 1
ATOM 1124 N N . ASP A 1 146 ? -4.205 -26.511 -0.648 1.00 88.62 146 ASP A N 1
ATOM 1125 C CA . ASP A 1 146 ? -2.864 -25.972 -0.437 1.00 88.62 146 ASP A CA 1
ATOM 1126 C C . ASP A 1 146 ? -2.554 -25.928 1.067 1.00 88.62 146 ASP A C 1
ATOM 1128 O O . ASP A 1 146 ? -3.279 -25.322 1.865 1.00 88.62 146 ASP A O 1
ATOM 1132 N N . ASN A 1 147 ? -1.455 -26.569 1.461 1.00 87.38 147 ASN A N 1
ATOM 1133 C CA . ASN A 1 147 ? -1.029 -26.648 2.853 1.00 87.38 147 ASN A CA 1
ATOM 1134 C C . ASN A 1 147 ? -0.594 -25.280 3.415 1.00 87.38 147 ASN A C 1
ATOM 1136 O O . ASN A 1 147 ? -0.720 -25.037 4.617 1.00 87.38 147 ASN A O 1
ATOM 1140 N N . GLU A 1 148 ? -0.108 -24.362 2.572 1.00 90.38 148 GLU A N 1
ATOM 1141 C CA . GLU A 1 148 ? 0.246 -23.006 3.001 1.00 90.38 148 GLU A CA 1
ATOM 1142 C C . GLU A 1 148 ? -1.007 -22.211 3.397 1.00 90.38 148 GLU A C 1
ATOM 1144 O O . GLU A 1 148 ? -1.034 -21.562 4.449 1.00 90.38 148 GLU A O 1
ATOM 1149 N N . ILE A 1 149 ? -2.074 -22.319 2.598 1.00 87.69 149 ILE A N 1
ATOM 1150 C CA . ILE A 1 149 ? -3.367 -21.687 2.886 1.00 87.69 149 ILE A CA 1
ATOM 1151 C C . ILE A 1 149 ? -3.971 -22.293 4.156 1.00 87.69 149 ILE A C 1
ATOM 1153 O O . ILE A 1 149 ? -4.399 -21.550 5.038 1.00 87.69 149 ILE A O 1
ATOM 1157 N N . GLY A 1 150 ? -3.932 -23.621 4.306 1.00 87.88 150 GLY A N 1
ATOM 1158 C CA . GLY A 1 150 ? -4.413 -24.304 5.512 1.00 87.88 150 GLY A CA 1
ATOM 1159 C C . GLY A 1 150 ? -3.728 -23.816 6.794 1.00 87.88 150 GLY A C 1
ATOM 1160 O O . GLY A 1 150 ? -4.401 -23.511 7.781 1.00 87.88 150 GLY A O 1
ATOM 1161 N N . ARG A 1 151 ? -2.398 -23.647 6.772 1.00 90.50 151 ARG A N 1
ATOM 1162 C CA . ARG A 1 151 ? -1.638 -23.093 7.909 1.00 90.50 151 ARG A CA 1
ATOM 1163 C C . ARG A 1 151 ? -2.020 -21.648 8.216 1.00 90.50 151 ARG A C 1
ATOM 1165 O O . ARG A 1 151 ? -2.192 -21.303 9.384 1.00 90.50 151 ARG A O 1
ATOM 1172 N N . LYS A 1 152 ? -2.179 -20.808 7.189 1.00 90.81 152 LYS A N 1
ATOM 1173 C CA . LYS A 1 152 ? -2.620 -19.414 7.356 1.00 90.81 152 LYS A CA 1
ATOM 1174 C C . LYS A 1 152 ? -4.014 -19.344 7.981 1.00 90.81 152 LYS A C 1
ATOM 1176 O O . LYS A 1 152 ? -4.207 -18.596 8.934 1.00 90.81 152 LYS A O 1
ATOM 1181 N N . LEU A 1 153 ? -4.956 -20.165 7.515 1.00 89.31 153 LEU A N 1
ATOM 1182 C CA . LEU A 1 153 ? -6.305 -20.243 8.084 1.00 89.31 153 LEU A CA 1
ATOM 1183 C C . LEU A 1 153 ? -6.287 -20.714 9.542 1.00 89.31 153 LEU A C 1
ATOM 1185 O O . LEU A 1 153 ? -6.948 -20.110 10.384 1.00 89.31 153 LEU A O 1
ATOM 1189 N N . MET A 1 154 ? -5.482 -21.728 9.863 1.00 88.81 154 MET A N 1
ATOM 1190 C CA . MET A 1 154 ? -5.309 -22.191 11.241 1.00 88.81 154 MET A CA 1
ATOM 1191 C C . MET A 1 154 ? -4.723 -21.098 12.140 1.00 88.81 154 MET A C 1
ATOM 1193 O O . MET A 1 154 ? -5.200 -20.915 13.255 1.00 88.81 154 MET A O 1
ATOM 1197 N N . SER A 1 155 ? -3.741 -20.332 11.656 1.00 91.88 155 SER A N 1
ATOM 1198 C CA . SER A 1 155 ? -3.187 -19.198 12.403 1.00 91.88 155 SER A CA 1
ATOM 1199 C C . SER A 1 155 ? -4.222 -18.097 12.637 1.00 91.88 155 SER A C 1
ATOM 1201 O O . SER A 1 155 ? -4.213 -17.488 13.702 1.00 91.88 155 SER A O 1
ATOM 1203 N N . ILE A 1 156 ? -5.106 -17.832 11.669 1.00 89.31 156 ILE A N 1
ATOM 1204 C CA . ILE A 1 156 ? -6.173 -16.833 11.813 1.00 89.31 156 ILE A CA 1
ATOM 1205 C C . ILE A 1 156 ? -7.163 -17.287 12.888 1.00 89.31 156 ILE A C 1
ATOM 1207 O O . ILE A 1 156 ? -7.430 -16.541 13.825 1.00 89.31 156 ILE A O 1
ATOM 1211 N N . VAL A 1 157 ? -7.658 -18.523 12.810 1.00 87.31 157 VAL A N 1
ATOM 1212 C CA . VAL A 1 157 ? -8.615 -19.049 13.797 1.00 87.31 157 VAL A CA 1
ATOM 1213 C C . VAL A 1 157 ? -7.976 -19.176 15.181 1.00 87.31 157 VAL A C 1
ATOM 1215 O O . VAL A 1 157 ? -8.600 -18.829 16.177 1.00 87.31 157 VAL A O 1
ATOM 1218 N N . GLY A 1 158 ? -6.715 -19.606 15.248 1.00 87.50 158 GLY A N 1
ATOM 1219 C CA . GLY A 1 158 ? -5.968 -19.719 16.500 1.00 87.50 158 GLY A CA 1
ATOM 1220 C C . GLY A 1 158 ? -5.577 -18.377 17.124 1.00 87.50 158 GLY A C 1
ATOM 1221 O O . GLY A 1 158 ? -5.256 -18.340 18.307 1.00 87.50 158 GLY A O 1
ATOM 1222 N N . SER A 1 159 ? -5.613 -17.276 16.366 1.00 88.88 159 SER A N 1
ATOM 1223 C CA . SER A 1 159 ? -5.360 -15.934 16.907 1.00 88.88 159 SER A CA 1
ATOM 1224 C C . SER A 1 159 ? -6.536 -15.367 17.704 1.00 88.88 159 SER A C 1
ATOM 1226 O O . SER A 1 159 ? -6.358 -14.399 18.442 1.00 88.88 159 SER A O 1
ATOM 1228 N N . VAL A 1 160 ? -7.729 -15.956 17.570 1.00 82.56 160 VAL A N 1
ATOM 1229 C CA . VAL A 1 160 ? -8.913 -15.521 18.309 1.00 82.56 160 VAL A CA 1
ATOM 1230 C C . VAL A 1 160 ? -8.823 -16.059 19.743 1.00 82.56 160 VAL A C 1
ATOM 1232 O O . VAL A 1 160 ? -8.846 -17.279 19.931 1.00 82.56 160 VAL A O 1
ATOM 1235 N N . PRO A 1 161 ? -8.716 -15.189 20.766 1.00 80.12 161 PRO A N 1
ATOM 1236 C CA . PRO A 1 161 ? -8.644 -15.632 22.151 1.00 80.12 161 PRO A CA 1
ATOM 1237 C C . PRO A 1 161 ? -9.943 -16.341 22.541 1.00 80.12 161 PRO A C 1
ATOM 1239 O O . PRO A 1 161 ? -11.041 -15.835 22.313 1.00 80.12 161 PRO A O 1
ATOM 1242 N N . GLN A 1 162 ? -9.810 -17.521 23.144 1.00 78.31 162 GLN A N 1
ATOM 1243 C CA . GLN A 1 162 ? -10.944 -18.253 23.697 1.00 78.31 162 GLN A CA 1
ATOM 1244 C C . GLN A 1 162 ? -11.287 -17.635 25.052 1.00 78.31 162 GLN A C 1
ATOM 1246 O O . GLN A 1 162 ? -10.529 -17.768 26.011 1.00 78.31 162 GLN A O 1
ATOM 1251 N N . MET A 1 163 ? -12.398 -16.906 25.106 1.00 82.00 163 MET A N 1
ATOM 1252 C CA . MET A 1 163 ? -12.911 -16.272 26.316 1.00 82.00 163 MET A CA 1
ATOM 1253 C C . MET A 1 163 ? -14.324 -16.775 26.594 1.00 82.00 163 MET A C 1
ATOM 1255 O O . MET A 1 163 ? -15.097 -17.019 25.668 1.00 82.00 163 MET A O 1
ATOM 1259 N N . GLU A 1 164 ? -14.668 -16.892 27.873 1.00 88.31 164 GLU A N 1
ATOM 1260 C CA . GLU A 1 164 ? -16.040 -17.164 28.297 1.00 88.31 164 GLU A CA 1
ATOM 1261 C C . GLU A 1 164 ? -16.964 -16.009 27.891 1.00 88.31 164 GLU A C 1
ATOM 1263 O O . GLU A 1 164 ? -16.594 -14.834 28.002 1.00 88.31 164 GLU A O 1
ATOM 1268 N N . ALA A 1 165 ? -18.187 -16.331 27.460 1.00 87.12 165 ALA A N 1
ATOM 1269 C CA . ALA A 1 165 ? -19.146 -15.335 26.970 1.00 87.12 165 ALA A CA 1
ATOM 1270 C C . ALA A 1 165 ? -19.420 -14.222 28.001 1.00 87.12 165 ALA A C 1
ATOM 1272 O O . ALA A 1 165 ? -19.522 -13.050 27.639 1.00 87.12 165 ALA A O 1
ATOM 1273 N N . SER A 1 166 ? -19.444 -14.574 29.291 1.00 88.56 166 SER A N 1
ATOM 1274 C CA . SER A 1 166 ? -19.639 -13.630 30.397 1.00 88.56 166 SER A CA 1
ATOM 1275 C C . SER A 1 166 ? -18.511 -12.600 30.521 1.00 88.56 166 SER A C 1
ATOM 1277 O O . SER A 1 166 ? -18.768 -11.434 30.813 1.00 88.56 166 SER A O 1
ATOM 1279 N N . GLN A 1 167 ? -17.262 -12.997 30.260 1.00 87.81 167 GLN A N 1
ATOM 1280 C CA . GLN A 1 167 ? -16.111 -12.092 30.317 1.00 87.81 167 GLN A CA 1
ATOM 1281 C C . GLN A 1 167 ? -16.117 -11.110 29.143 1.00 87.81 167 GLN A C 1
ATOM 1283 O O . GLN A 1 167 ? -15.789 -9.937 29.319 1.00 87.81 167 GLN A O 1
ATOM 1288 N N . VAL A 1 168 ? -16.523 -11.569 27.955 1.00 85.75 168 VAL A N 1
ATOM 1289 C CA . VAL A 1 168 ? -16.650 -10.714 26.764 1.00 85.75 168 VAL A CA 1
ATOM 1290 C C . VAL A 1 168 ? -17.740 -9.665 26.967 1.00 85.75 168 VAL A C 1
ATOM 1292 O O . VAL A 1 168 ? -17.508 -8.487 26.699 1.00 85.75 168 VAL A O 1
ATOM 1295 N N . GLU A 1 169 ? -18.903 -10.072 27.479 1.00 89.50 169 GLU A N 1
ATOM 1296 C CA . GLU A 1 169 ? -20.016 -9.159 27.745 1.00 89.50 169 GLU A CA 1
ATOM 1297 C C . GLU A 1 169 ? -19.643 -8.109 28.798 1.00 89.50 169 GLU A C 1
ATOM 1299 O O . GLU A 1 169 ? -19.869 -6.916 28.590 1.00 89.50 169 GLU A O 1
ATOM 1304 N N . GLN A 1 170 ? -18.979 -8.522 29.884 1.00 92.19 170 GLN A N 1
ATOM 1305 C CA . GLN A 1 170 ? -18.479 -7.594 30.896 1.00 92.19 170 GLN A CA 1
ATOM 1306 C C . GLN A 1 170 ? -17.459 -6.605 30.309 1.00 92.19 170 GLN A C 1
ATOM 1308 O O . GLN A 1 170 ? -17.548 -5.405 30.567 1.00 92.19 170 GLN A O 1
ATOM 1313 N N . MET A 1 171 ? -16.515 -7.079 29.490 1.00 89.62 171 MET A N 1
ATOM 1314 C CA . MET A 1 171 ? -15.509 -6.221 28.859 1.00 89.62 171 MET A CA 1
ATOM 1315 C C . MET A 1 171 ? -16.140 -5.216 27.884 1.00 89.62 171 MET A C 1
ATOM 1317 O O . MET A 1 171 ? -15.775 -4.039 27.897 1.00 89.62 171 MET A O 1
ATOM 1321 N N . MET A 1 172 ? -17.104 -5.653 27.066 1.00 89.44 172 MET A N 1
ATOM 1322 C CA . MET A 1 172 ? -17.840 -4.774 26.154 1.00 89.44 172 MET A CA 1
ATOM 1323 C C . MET A 1 172 ? -18.669 -3.736 26.907 1.00 89.44 172 MET A C 1
ATOM 1325 O O . MET A 1 172 ? -18.642 -2.564 26.537 1.00 89.44 172 MET A O 1
ATOM 1329 N N . ASN A 1 173 ? -19.374 -4.136 27.968 1.00 94.12 173 ASN A N 1
ATOM 1330 C CA . ASN A 1 173 ? -20.193 -3.220 28.758 1.00 94.12 173 ASN A CA 1
ATOM 1331 C C . ASN A 1 173 ? -19.328 -2.158 29.453 1.00 94.12 173 ASN A C 1
ATOM 1333 O O . ASN A 1 173 ? -19.645 -0.975 29.378 1.00 94.12 173 ASN A O 1
ATOM 1337 N N . ASN A 1 174 ? -18.195 -2.552 30.043 1.00 93.94 174 ASN A N 1
ATOM 1338 C CA . ASN A 1 174 ? -17.253 -1.606 30.646 1.00 93.94 174 ASN A CA 1
ATOM 1339 C C . ASN A 1 174 ? -16.716 -0.610 29.605 1.00 93.94 174 ASN A C 1
ATOM 1341 O O . ASN A 1 174 ? -16.763 0.596 29.826 1.00 93.94 174 ASN A O 1
ATOM 1345 N N . ASN A 1 175 ? -16.289 -1.093 28.432 1.00 94.12 175 ASN A N 1
ATOM 1346 C CA . ASN A 1 175 ? -15.813 -0.219 27.356 1.00 94.12 175 ASN A CA 1
ATOM 1347 C C . ASN A 1 175 ? -16.911 0.742 26.863 1.00 94.12 175 ASN A C 1
ATOM 1349 O O . ASN A 1 175 ? -16.658 1.925 26.633 1.00 94.12 175 ASN A O 1
ATOM 1353 N N . MET A 1 176 ? -18.149 0.251 26.749 1.00 94.25 176 MET A N 1
ATOM 1354 C CA . MET A 1 176 ? -19.299 1.065 26.372 1.00 94.25 176 MET A CA 1
ATOM 1355 C C . MET A 1 176 ? -19.575 2.153 27.415 1.00 94.25 176 MET A C 1
ATOM 1357 O O . MET A 1 176 ? -19.764 3.310 27.043 1.00 94.25 176 MET A O 1
ATOM 1361 N N . GLN A 1 177 ? -19.559 1.813 28.706 1.00 95.00 177 GLN A N 1
ATOM 1362 C CA . GLN A 1 177 ? -19.731 2.774 29.799 1.00 95.00 177 GLN A CA 1
ATOM 1363 C C . GLN A 1 177 ? -18.646 3.856 29.780 1.00 95.00 177 GLN A C 1
ATOM 1365 O O . GLN A 1 177 ? -18.978 5.041 29.859 1.00 95.00 177 GLN A O 1
ATOM 1370 N N . ASP A 1 178 ? -17.381 3.475 29.588 1.00 96.50 178 ASP A N 1
ATOM 1371 C CA . ASP A 1 178 ? -16.263 4.417 29.492 1.00 96.50 178 ASP A CA 1
ATOM 1372 C C . ASP A 1 178 ? -16.426 5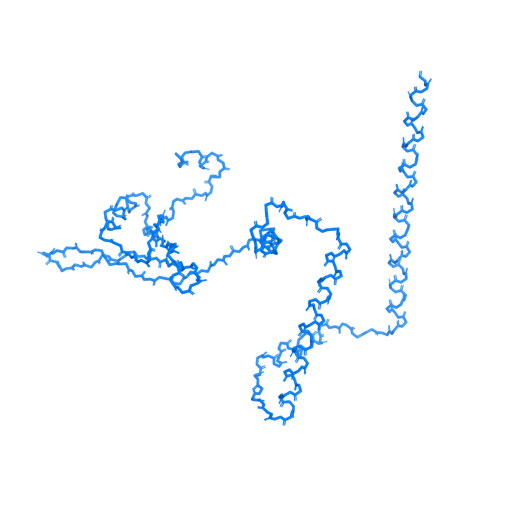.367 28.297 1.00 96.50 178 ASP A C 1
ATOM 1374 O O . ASP A 1 178 ? -16.286 6.587 28.433 1.00 96.50 178 ASP A O 1
ATOM 1378 N N . LEU A 1 179 ? -16.792 4.840 27.123 1.00 94.88 179 LEU A N 1
ATOM 1379 C CA . LEU A 1 179 ? -17.023 5.653 25.929 1.00 94.88 179 LEU A CA 1
ATOM 1380 C C . LEU A 1 179 ? -18.198 6.625 26.122 1.00 94.88 179 LEU A C 1
ATOM 1382 O O . LEU A 1 179 ? -18.097 7.800 25.759 1.00 94.88 179 LEU A O 1
ATOM 1386 N N . LEU A 1 180 ? -19.299 6.163 26.724 1.00 95.12 180 LEU A N 1
ATOM 1387 C CA . LEU A 1 180 ? -20.445 7.008 27.069 1.00 95.12 180 LEU A CA 1
ATOM 1388 C C . LEU A 1 180 ? -20.058 8.108 28.062 1.00 95.12 180 LEU A C 1
ATOM 1390 O O . LEU A 1 180 ? -20.480 9.253 27.889 1.00 95.12 180 LEU A O 1
ATOM 1394 N N . MET A 1 181 ? -19.220 7.801 29.053 1.00 96.31 181 MET A N 1
ATOM 1395 C CA . MET A 1 181 ? -18.729 8.791 30.010 1.00 96.31 181 MET A CA 1
ATOM 1396 C C . MET A 1 181 ? -17.897 9.880 29.318 1.00 96.31 181 MET A C 1
ATOM 1398 O O . MET A 1 181 ? -18.115 11.069 29.562 1.00 96.31 181 MET A O 1
ATOM 1402 N N . VAL A 1 182 ? -16.990 9.506 28.409 1.00 96.44 182 VAL A N 1
ATOM 1403 C CA . VAL A 1 182 ? -16.169 10.461 27.639 1.00 96.44 182 VAL A CA 1
ATOM 1404 C C . VAL A 1 182 ? -17.029 11.338 26.724 1.00 96.44 182 VAL A C 1
ATOM 1406 O O . VAL A 1 182 ? -16.804 12.552 26.632 1.00 96.44 182 VAL A O 1
ATOM 1409 N N . LEU A 1 183 ? -18.039 10.757 26.071 1.00 95.56 183 LEU A N 1
ATOM 1410 C CA . LEU A 1 183 ? -18.992 11.505 25.247 1.00 95.56 183 LEU A CA 1
ATOM 1411 C C . LEU A 1 183 ? -19.796 12.501 26.088 1.00 95.56 183 LEU A C 1
ATOM 1413 O O . LEU A 1 183 ? -19.942 13.662 25.697 1.00 95.56 183 LEU A O 1
ATOM 1417 N N . TYR A 1 184 ? -20.268 12.075 27.259 1.00 96.94 184 TYR A N 1
ATOM 1418 C CA . TYR A 1 184 ? -21.008 12.932 28.178 1.00 96.94 184 TYR A CA 1
ATOM 1419 C C . TYR A 1 184 ? -20.153 14.101 28.680 1.00 96.94 184 TYR A C 1
ATOM 1421 O O . TYR A 1 184 ? -20.579 15.254 28.593 1.00 96.94 184 TYR A O 1
ATOM 1429 N N . LEU A 1 185 ? -18.918 13.833 29.116 1.00 96.75 185 LEU A N 1
ATOM 1430 C CA . LEU A 1 185 ? -17.970 14.868 29.541 1.00 96.75 185 LEU A CA 1
ATOM 1431 C C . LEU A 1 185 ? -17.648 15.851 28.410 1.00 96.75 185 LEU A C 1
ATOM 1433 O O . LEU A 1 185 ? -17.631 17.058 28.636 1.00 96.75 185 LEU A O 1
ATOM 1437 N N . SER A 1 186 ? -17.461 15.365 27.181 1.00 96.62 186 SER A N 1
ATOM 1438 C CA . SER A 1 186 ? -17.228 16.221 26.009 1.00 96.62 186 SER A CA 1
ATOM 1439 C C . SER A 1 186 ? -18.437 17.107 25.684 1.00 96.62 186 SER A C 1
ATOM 1441 O O . SER A 1 186 ? -18.287 18.277 25.330 1.00 96.62 186 SER A O 1
ATOM 1443 N N . SER A 1 187 ? -19.656 16.581 25.826 1.00 95.94 187 SER A N 1
ATOM 1444 C CA . SER A 1 187 ? -20.872 17.381 25.655 1.00 95.94 187 SER A CA 1
ATOM 1445 C C . SER A 1 187 ? -21.026 18.418 26.769 1.00 95.94 187 SER A C 1
ATOM 1447 O O . SER A 1 187 ? -21.434 19.549 26.505 1.00 95.94 187 SER A O 1
ATOM 1449 N N . LEU A 1 188 ? -20.678 18.059 28.007 1.00 96.50 188 LEU A N 1
ATOM 1450 C CA . LEU A 1 188 ? -20.733 18.960 29.153 1.00 96.50 188 LEU A CA 1
ATOM 1451 C C . LEU A 1 188 ? -19.739 20.117 29.002 1.00 96.50 188 LEU A C 1
ATOM 1453 O O . LEU A 1 188 ? -20.125 21.271 29.180 1.00 96.50 188 LEU A O 1
ATOM 1457 N N . THR A 1 189 ? -18.491 19.840 28.611 1.00 96.38 189 THR A N 1
ATOM 1458 C CA . THR A 1 189 ? -17.483 20.885 28.367 1.00 96.38 189 THR A CA 1
ATOM 1459 C C . THR A 1 189 ? -17.893 21.798 27.217 1.00 96.38 189 THR A C 1
ATOM 1461 O O . THR A 1 189 ? -17.778 23.016 27.342 1.00 96.38 189 THR A O 1
ATOM 1464 N N . LYS A 1 190 ? -18.457 21.250 26.132 1.00 96.00 190 LYS A N 1
ATOM 1465 C CA . LYS A 1 190 ? -18.993 22.045 25.016 1.00 96.00 190 LYS A CA 1
ATOM 1466 C C . LYS A 1 190 ? -20.138 22.962 25.455 1.00 96.00 190 LYS A C 1
ATOM 1468 O O . LYS A 1 190 ? -20.150 24.137 25.083 1.00 96.00 190 LYS A O 1
ATOM 1473 N N . SER A 1 191 ? -21.074 22.459 26.260 1.00 96.06 191 SER A N 1
ATOM 1474 C CA . SER A 1 191 ? -22.165 23.264 26.824 1.00 96.06 191 SER A CA 1
ATOM 1475 C C . SER A 1 191 ? -21.642 24.353 27.756 1.00 96.06 191 SER A C 1
ATOM 1477 O O . SER A 1 191 ? -22.032 25.510 27.614 1.00 96.06 191 SER A O 1
ATOM 1479 N N . GLN A 1 192 ? -20.708 24.019 28.649 1.00 94.25 192 GLN A N 1
ATOM 1480 C CA . GLN A 1 192 ? -20.106 24.982 29.569 1.00 94.25 192 GLN A CA 1
ATOM 1481 C C . GLN A 1 192 ? -19.360 26.091 28.819 1.00 94.25 192 GLN A C 1
ATOM 1483 O O . GLN A 1 192 ? -19.496 27.266 29.155 1.00 94.25 192 GLN A O 1
ATOM 1488 N N . LEU A 1 193 ? -18.628 25.739 27.761 1.00 95.75 193 LEU A N 1
ATOM 1489 C CA . LEU A 1 193 ? -17.919 26.694 26.914 1.00 95.75 193 LEU A CA 1
ATOM 1490 C C . LEU A 1 193 ? -18.900 27.579 26.128 1.00 95.75 193 LEU A C 1
ATOM 1492 O O . LEU A 1 193 ? -18.697 28.786 26.022 1.00 95.75 193 LEU A O 1
ATOM 1496 N N . SER A 1 194 ? -20.019 27.018 25.656 1.00 95.06 194 SER A N 1
ATOM 1497 C CA . SER A 1 194 ? -21.088 27.803 25.029 1.00 95.06 194 SER A CA 1
ATOM 1498 C C . SER A 1 194 ? -21.747 28.787 25.998 1.00 95.06 194 SER A C 1
ATOM 1500 O O . SER A 1 194 ? -22.082 29.895 25.580 1.00 95.06 194 SER A O 1
ATOM 1502 N N . VAL A 1 195 ? -21.973 28.398 27.255 1.00 95.12 195 VAL A N 1
ATOM 1503 C CA . VAL A 1 195 ? -22.537 29.285 28.284 1.00 95.12 195 VAL A CA 1
ATOM 1504 C C . VAL A 1 195 ? -21.531 30.373 28.652 1.00 95.12 195 VAL A C 1
ATOM 1506 O O . VAL A 1 195 ? -21.894 31.546 28.666 1.00 95.12 195 VAL A O 1
ATOM 1509 N N . GLY A 1 196 ? -20.262 30.011 28.858 1.00 94.38 196 GLY A N 1
ATOM 1510 C CA . GLY A 1 196 ? -19.184 30.962 29.135 1.00 94.38 196 GLY A CA 1
ATOM 1511 C C . GLY A 1 196 ? -19.026 32.010 28.031 1.00 94.38 196 GLY A C 1
ATOM 1512 O O . GLY A 1 196 ? -18.991 33.202 28.322 1.00 94.38 196 GLY A O 1
ATOM 1513 N N . ASN A 1 197 ? -19.039 31.592 26.761 1.00 93.31 197 ASN A N 1
ATOM 1514 C CA . ASN A 1 197 ? -18.985 32.515 25.623 1.00 93.31 197 ASN A CA 1
ATOM 1515 C C . ASN A 1 197 ? -20.189 33.465 25.578 1.00 93.31 197 ASN A C 1
ATOM 1517 O O . ASN A 1 197 ? -20.030 34.639 25.259 1.00 93.31 197 ASN A O 1
ATOM 1521 N N . LYS A 1 198 ? -21.395 32.982 25.908 1.00 92.81 198 LYS A N 1
ATOM 1522 C CA . LYS A 1 198 ? -22.592 33.835 25.963 1.00 92.81 198 LYS A CA 1
ATOM 1523 C C . LYS A 1 198 ? -22.533 34.838 27.112 1.00 92.81 198 LYS A C 1
ATOM 1525 O O . LYS A 1 198 ? -22.911 35.983 26.909 1.00 92.81 198 LYS A O 1
ATOM 1530 N N . LEU A 1 199 ? -22.042 34.434 28.283 1.00 90.69 199 LEU A N 1
ATOM 1531 C CA . LEU A 1 199 ? -21.865 35.337 29.424 1.00 90.69 199 LEU A CA 1
ATOM 1532 C C . LEU A 1 199 ? -20.821 36.421 29.130 1.00 90.69 199 LEU A C 1
ATOM 1534 O O . LEU A 1 199 ? -21.102 37.593 29.352 1.00 90.69 199 LEU A O 1
ATOM 1538 N N . ASN A 1 200 ? -19.678 36.055 28.543 1.00 89.12 200 ASN A N 1
ATOM 1539 C CA . ASN A 1 200 ? -18.658 37.016 28.105 1.00 89.12 200 ASN A CA 1
ATOM 1540 C C . ASN A 1 200 ? -19.121 37.939 26.971 1.00 89.12 200 ASN A C 1
ATOM 1542 O O . ASN A 1 200 ? -18.529 38.985 26.771 1.00 89.12 200 ASN A O 1
ATOM 1546 N N . SER A 1 201 ? -20.133 37.549 26.195 1.00 87.12 201 SER A N 1
ATOM 1547 C CA . SER A 1 201 ? -20.701 38.408 25.151 1.00 87.12 201 SER A CA 1
ATOM 1548 C C . SER A 1 201 ? -21.711 39.426 25.694 1.00 87.12 201 SER A C 1
ATOM 1550 O O . SER A 1 201 ? -22.110 40.320 24.949 1.00 87.12 201 SER A O 1
ATOM 1552 N N . ILE A 1 202 ? -22.195 39.242 26.926 1.00 80.88 202 ILE A N 1
ATOM 1553 C CA . ILE A 1 202 ? -23.192 40.110 27.574 1.00 80.88 202 ILE A CA 1
ATOM 1554 C C . ILE A 1 202 ? -22.524 41.075 28.569 1.00 80.88 202 ILE A C 1
ATOM 1556 O O . ILE A 1 202 ? -23.088 42.133 28.847 1.00 80.88 202 ILE A O 1
ATOM 1560 N N . MET A 1 203 ? -21.353 40.711 29.099 1.00 52.72 203 MET A N 1
ATOM 1561 C CA . MET A 1 203 ? -20.505 41.557 29.947 1.00 52.72 203 MET A CA 1
ATOM 1562 C C . MET A 1 203 ? -19.571 42.420 29.098 1.00 52.72 203 MET A C 1
ATOM 1564 O O . MET A 1 203 ? -19.380 43.596 29.475 1.00 52.72 203 MET A O 1
#

pLDDT: mean 87.02, std 8.3, range [52.72, 96.94]